Protein AF-A0A9P6NK70-F1 (afdb_monomer_lite)

Radius of gyration: 19.71 Å; chains: 1; bounding box: 47×40×55 Å

Foldseek 3Di:
DQFAPDDLVRLVVLLVVLLVLLLVLLLLLLLCCPFPVRHLLSSCVVVPDDDDPCSRVVSLLSNLVSLLSNVVSVLQSLLSVVLSVLVVVLVVCVVVVHDPVSNVVSRRRLRHGQDCPPDDDDPDDPVVNVVSVVVSVVVVVVVCVPPVVVVVVVVVLVVCLVVVQVVDDVVVVRSVVSVVVVSSVVSSVCVCVQVPCPHDSVPDDRPVPQDPVCSVPVDD

Structure (mmCIF, N/CA/C/O backbone):
data_AF-A0A9P6NK70-F1
#
_entry.id   AF-A0A9P6NK70-F1
#
loop_
_atom_site.group_PDB
_atom_site.id
_atom_site.type_symbol
_atom_site.label_atom_id
_atom_site.label_alt_id
_atom_site.label_comp_id
_atom_site.label_asym_id
_atom_site.label_entity_id
_atom_site.label_seq_id
_atom_site.pdbx_PDB_ins_code
_atom_site.Cartn_x
_atom_site.Cartn_y
_atom_site.Cartn_z
_atom_site.occupancy
_atom_site.B_iso_or_equiv
_atom_site.auth_seq_id
_atom_site.auth_comp_id
_atom_site.auth_asym_id
_atom_site.auth_atom_id
_atom_site.pdbx_PDB_model_num
ATOM 1 N N . MET A 1 1 ? 2.175 7.555 -23.345 1.00 46.94 1 MET A N 1
ATOM 2 C CA . MET A 1 1 ? 2.588 7.110 -21.999 1.00 46.94 1 MET A CA 1
ATOM 3 C C . MET A 1 1 ? 3.647 8.081 -21.521 1.00 46.94 1 MET A C 1
ATOM 5 O O . MET A 1 1 ? 4.464 8.482 -22.338 1.00 46.94 1 MET A O 1
ATOM 9 N N . VAL A 1 2 ? 3.591 8.529 -20.270 1.00 55.19 2 VAL A N 1
ATOM 10 C CA . VAL A 1 2 ? 4.699 9.268 -19.659 1.00 55.19 2 VAL A CA 1
ATOM 11 C C . VAL A 1 2 ? 5.722 8.217 -19.282 1.00 55.19 2 VAL A C 1
ATOM 13 O O . VAL A 1 2 ? 5.404 7.294 -18.537 1.00 55.19 2 VAL A O 1
ATOM 16 N N . ALA A 1 3 ? 6.900 8.322 -19.887 1.00 65.94 3 ALA A N 1
ATOM 17 C CA . ALA A 1 3 ? 8.020 7.450 -19.594 1.00 65.94 3 ALA A CA 1
ATOM 18 C C . ALA A 1 3 ? 8.361 7.532 -18.103 1.00 65.94 3 ALA A C 1
ATOM 20 O O . ALA A 1 3 ? 8.333 8.623 -17.525 1.00 65.94 3 ALA A O 1
ATOM 21 N N . ASN A 1 4 ? 8.70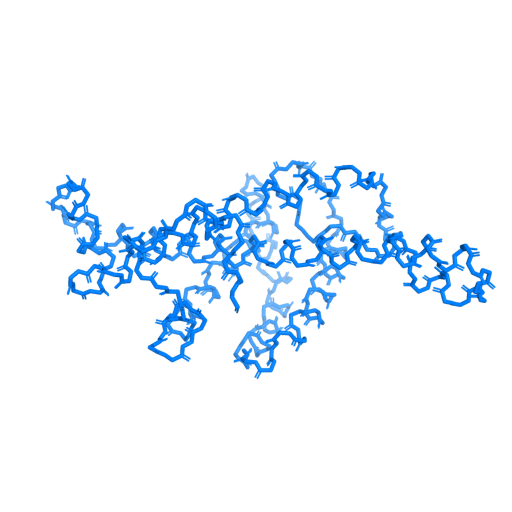9 6.403 -17.486 1.00 70.88 4 ASN A N 1
ATOM 22 C CA . ASN A 1 4 ? 9.314 6.450 -16.165 1.00 70.88 4 ASN A CA 1
ATOM 23 C C . ASN A 1 4 ? 10.708 7.081 -16.280 1.00 70.88 4 ASN A C 1
ATOM 25 O O . ASN A 1 4 ? 11.640 6.472 -16.795 1.00 70.88 4 ASN A O 1
ATOM 29 N N . THR A 1 5 ? 10.839 8.323 -15.822 1.00 78.19 5 THR A N 1
ATOM 30 C CA . THR A 1 5 ? 12.114 9.054 -15.788 1.00 78.19 5 THR A CA 1
ATOM 31 C C . THR A 1 5 ? 12.724 9.081 -14.386 1.00 78.19 5 THR A C 1
ATOM 33 O O . THR A 1 5 ? 13.589 9.913 -14.109 1.00 78.19 5 THR A O 1
ATOM 36 N N . LEU A 1 6 ? 12.229 8.256 -13.459 1.00 82.56 6 LEU A N 1
ATOM 37 C CA . LEU A 1 6 ? 12.702 8.240 -12.079 1.00 82.56 6 LEU A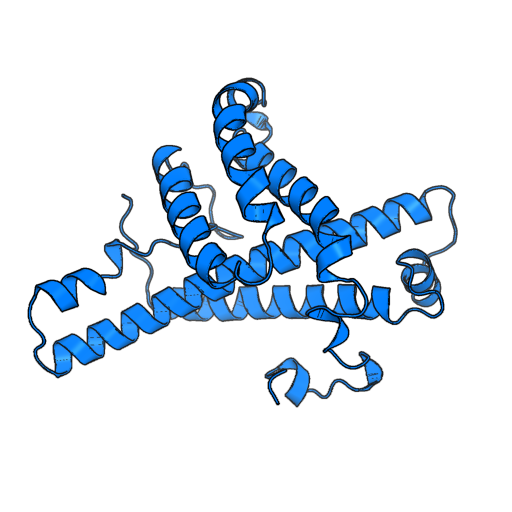 CA 1
ATOM 38 C C . LEU A 1 6 ? 13.992 7.428 -11.966 1.00 82.56 6 LEU A C 1
ATOM 40 O O . LEU A 1 6 ? 14.155 6.387 -12.598 1.00 82.56 6 LEU A O 1
ATOM 44 N N . SER A 1 7 ? 14.915 7.896 -11.126 1.00 88.31 7 SER A N 1
ATOM 45 C CA . SER A 1 7 ? 16.147 7.164 -10.846 1.00 88.31 7 SER A CA 1
ATOM 46 C C . SER A 1 7 ? 15.871 5.917 -10.001 1.00 88.31 7 SER A C 1
ATOM 48 O O . SER A 1 7 ? 14.971 5.904 -9.159 1.00 88.31 7 SER A O 1
ATOM 50 N N . THR A 1 8 ? 16.706 4.882 -10.142 1.00 88.38 8 THR A N 1
ATOM 51 C CA . THR A 1 8 ? 16.633 3.679 -9.291 1.00 88.38 8 THR A CA 1
ATOM 52 C C . THR A 1 8 ? 16.728 4.031 -7.803 1.00 88.38 8 THR A C 1
ATOM 54 O O . THR A 1 8 ? 15.987 3.487 -6.992 1.00 88.38 8 THR A O 1
ATOM 57 N N . SER A 1 9 ? 17.579 4.997 -7.435 1.00 88.06 9 SER A N 1
ATOM 58 C CA . SER A 1 9 ? 17.697 5.477 -6.051 1.00 88.06 9 SER A CA 1
ATOM 59 C C . SER A 1 9 ? 16.394 6.071 -5.513 1.00 88.06 9 SER A C 1
ATOM 61 O O . SER A 1 9 ? 16.043 5.842 -4.358 1.00 88.06 9 SER A O 1
ATOM 63 N N . HIS A 1 10 ? 15.650 6.796 -6.352 1.00 89.31 10 HIS A N 1
ATOM 64 C CA . HIS A 1 10 ? 14.352 7.342 -5.981 1.00 89.31 10 HIS A CA 1
ATOM 65 C C . HIS A 1 10 ? 13.317 6.231 -5.773 1.00 89.31 10 HIS A C 1
ATOM 67 O O . HIS A 1 10 ? 12.572 6.275 -4.797 1.00 89.31 10 HIS A O 1
ATOM 73 N N . LEU A 1 11 ? 13.302 5.214 -6.642 1.00 88.00 11 LEU A N 1
ATOM 74 C CA . LEU A 1 11 ? 12.421 4.052 -6.495 1.00 88.00 11 LEU A CA 1
ATOM 75 C C . LEU A 1 11 ? 12.719 3.263 -5.211 1.00 88.00 11 LEU A C 1
ATOM 77 O O . LEU A 1 11 ? 11.787 2.890 -4.506 1.00 88.00 11 LEU A O 1
ATOM 81 N N . ILE A 1 12 ? 13.996 3.082 -4.856 1.00 89.56 12 ILE A N 1
ATOM 82 C CA . ILE A 1 12 ? 14.400 2.439 -3.593 1.00 89.56 12 ILE A CA 1
ATOM 83 C C . ILE A 1 12 ? 13.922 3.257 -2.389 1.00 89.56 12 ILE A C 1
ATOM 85 O O . ILE A 1 12 ? 13.301 2.713 -1.479 1.00 89.56 12 ILE A O 1
ATOM 89 N N . LEU A 1 13 ? 14.168 4.570 -2.377 1.00 89.56 13 LEU A N 1
ATOM 90 C CA . LEU A 1 13 ? 13.737 5.431 -1.272 1.00 89.56 13 LEU A CA 1
ATOM 91 C C . LEU A 1 13 ? 12.211 5.426 -1.114 1.00 89.56 13 LEU A C 1
ATOM 93 O O . LEU A 1 13 ? 11.693 5.357 -0.000 1.00 89.56 13 LEU A O 1
ATOM 97 N N . ARG A 1 14 ? 11.492 5.469 -2.237 1.00 87.38 14 ARG A N 1
ATOM 98 C CA . ARG A 1 14 ? 10.036 5.366 -2.269 1.00 87.38 14 ARG A CA 1
ATOM 99 C C . ARG A 1 14 ? 9.555 4.032 -1.705 1.00 87.38 14 ARG A C 1
ATOM 101 O O . ARG A 1 14 ? 8.666 4.040 -0.860 1.00 87.38 14 ARG A O 1
ATOM 108 N N . TYR A 1 15 ? 10.157 2.919 -2.123 1.00 88.44 15 TYR A N 1
ATOM 109 C CA . TYR A 1 15 ? 9.850 1.588 -1.598 1.00 88.44 15 TYR A CA 1
ATOM 110 C C . TYR A 1 15 ? 10.017 1.535 -0.074 1.00 88.44 15 TYR A C 1
ATOM 112 O O . TYR A 1 15 ? 9.119 1.075 0.629 1.00 88.44 15 TYR A O 1
ATOM 120 N N . LEU A 1 16 ? 11.123 2.072 0.451 1.00 88.88 16 LEU A N 1
ATOM 121 C CA . LEU A 1 16 ? 11.377 2.125 1.894 1.00 88.88 16 LEU A CA 1
ATOM 122 C C . LEU A 1 16 ? 10.325 2.964 2.629 1.00 88.88 16 LEU A C 1
ATOM 124 O O . LEU A 1 16 ? 9.795 2.531 3.649 1.00 88.88 16 LEU A O 1
ATOM 128 N N . HIS A 1 17 ? 9.984 4.141 2.102 1.00 88.31 17 HIS A N 1
ATOM 129 C CA . HIS A 1 17 ? 8.994 5.017 2.724 1.00 88.31 17 HIS A CA 1
ATOM 130 C C . HIS A 1 17 ? 7.598 4.378 2.761 1.00 88.31 17 HIS A C 1
ATOM 132 O O . HIS A 1 17 ? 6.947 4.379 3.805 1.00 88.31 17 HIS A O 1
ATOM 138 N N . LEU A 1 18 ? 7.161 3.779 1.648 1.00 87.25 18 LEU A N 1
ATOM 139 C CA . LEU A 1 18 ? 5.885 3.064 1.572 1.00 87.25 18 LEU A CA 1
ATOM 140 C C . LEU A 1 18 ? 5.863 1.845 2.493 1.00 87.25 18 LEU A C 1
ATOM 142 O O . LEU A 1 18 ? 4.855 1.615 3.153 1.00 87.25 18 LEU A O 1
ATOM 146 N N . SER A 1 19 ? 6.979 1.120 2.598 1.00 88.50 19 SER A N 1
ATOM 147 C CA . SER A 1 19 ? 7.111 -0.025 3.503 1.00 88.50 19 SER A CA 1
ATOM 148 C C . SER A 1 19 ? 6.955 0.391 4.967 1.00 88.50 19 SER A C 1
ATOM 150 O O . SER A 1 19 ? 6.235 -0.267 5.709 1.00 88.50 19 SER A O 1
ATOM 152 N N . ILE A 1 20 ? 7.551 1.515 5.386 1.00 87.94 20 ILE A N 1
ATOM 153 C CA . ILE A 1 20 ? 7.387 2.042 6.754 1.00 87.94 20 ILE A CA 1
ATOM 154 C C . ILE A 1 20 ? 5.915 2.360 7.034 1.00 87.94 20 ILE A C 1
ATOM 156 O O . ILE A 1 20 ? 5.369 1.909 8.041 1.00 87.94 20 ILE A O 1
ATOM 160 N N . VAL A 1 21 ? 5.256 3.100 6.134 1.00 89.50 21 VAL A N 1
ATOM 161 C CA . VAL A 1 21 ? 3.832 3.445 6.280 1.00 89.50 21 VAL A CA 1
ATOM 162 C C . VAL A 1 21 ? 2.975 2.179 6.335 1.00 89.50 21 VAL A C 1
ATOM 164 O O . VAL A 1 21 ? 2.138 2.044 7.226 1.00 89.50 21 VAL A O 1
ATOM 167 N N . GLN A 1 22 ? 3.217 1.229 5.431 1.00 88.31 22 GLN A N 1
ATOM 168 C CA . GLN A 1 22 ? 2.516 -0.051 5.380 1.00 88.31 22 GLN A CA 1
ATOM 169 C C . GLN A 1 22 ? 2.658 -0.822 6.697 1.00 88.31 22 GLN A C 1
ATOM 171 O O . GLN A 1 22 ? 1.653 -1.296 7.220 1.00 88.31 22 GLN A O 1
ATOM 176 N N . THR A 1 23 ? 3.865 -0.905 7.263 1.00 87.38 23 THR A N 1
ATOM 177 C CA . THR A 1 23 ? 4.120 -1.593 8.537 1.00 87.38 23 THR A CA 1
ATOM 178 C C . THR A 1 23 ? 3.426 -0.905 9.709 1.00 87.38 23 THR A C 1
ATOM 180 O O . THR A 1 23 ? 2.798 -1.581 10.522 1.00 87.38 23 THR A O 1
ATOM 183 N N . CYS A 1 24 ? 3.467 0.430 9.794 1.00 89.88 24 CYS A N 1
ATOM 184 C CA . CYS A 1 24 ? 2.767 1.171 10.848 1.00 89.88 24 CYS A CA 1
ATOM 185 C C . CYS A 1 24 ? 1.253 0.935 10.806 1.00 89.88 24 CYS A C 1
ATOM 187 O O . CYS A 1 24 ? 0.612 0.740 11.838 1.00 89.88 24 CYS A O 1
ATOM 189 N N . VAL A 1 25 ? 0.677 0.946 9.605 1.00 90.94 25 VAL A N 1
ATOM 190 C CA . VAL A 1 25 ? -0.761 0.758 9.424 1.00 90.94 25 VAL A CA 1
ATOM 191 C C . VAL A 1 25 ? -1.162 -0.701 9.649 1.00 90.94 25 VAL A C 1
ATOM 193 O O . VAL A 1 25 ? -2.190 -0.949 10.274 1.00 90.94 25 VAL A O 1
ATOM 196 N N . LEU A 1 26 ? -0.336 -1.663 9.227 1.00 88.69 26 LEU A N 1
ATOM 197 C CA . LEU A 1 26 ? -0.534 -3.081 9.531 1.00 88.69 26 LEU A CA 1
ATOM 198 C C . LEU A 1 26 ? -0.521 -3.332 11.041 1.00 88.69 26 LEU A C 1
ATOM 200 O O . LEU A 1 26 ? -1.413 -4.003 11.546 1.00 88.69 26 LEU A O 1
ATOM 204 N N . ALA A 1 27 ? 0.435 -2.749 11.768 1.00 88.19 27 ALA A N 1
ATOM 205 C CA . ALA A 1 27 ? 0.484 -2.846 13.222 1.00 88.19 27 ALA A CA 1
ATOM 206 C C . ALA A 1 27 ? -0.808 -2.316 13.861 1.00 88.19 27 ALA A C 1
ATOM 208 O O . ALA A 1 27 ? -1.362 -2.954 14.748 1.00 88.19 27 ALA A O 1
ATOM 209 N N . LEU A 1 28 ? -1.345 -1.192 13.376 1.00 89.56 28 LEU A N 1
ATOM 210 C CA . LEU A 1 28 ? -2.616 -0.661 13.871 1.00 89.56 28 LEU A CA 1
ATOM 211 C C . LEU A 1 28 ? -3.799 -1.608 13.595 1.00 89.56 28 LEU A C 1
ATOM 213 O O . LEU A 1 28 ? -4.646 -1.784 14.467 1.00 89.56 28 LEU A O 1
ATOM 217 N N . ILE A 1 29 ? -3.852 -2.237 12.417 1.00 89.38 29 ILE A N 1
ATOM 218 C CA . ILE A 1 29 ? -4.885 -3.232 12.077 1.00 89.38 29 ILE A CA 1
ATOM 219 C C . ILE A 1 29 ? -4.783 -4.450 13.005 1.00 89.38 29 ILE A C 1
ATOM 221 O O . ILE A 1 29 ? -5.789 -4.859 13.584 1.00 89.38 29 ILE A O 1
ATOM 225 N N . VAL A 1 30 ? -3.572 -4.980 13.201 1.00 87.81 30 VAL A N 1
ATOM 226 C CA . VAL A 1 30 ? -3.306 -6.121 14.092 1.00 87.81 30 VAL A CA 1
ATOM 227 C C . VAL A 1 30 ? -3.682 -5.777 15.534 1.00 87.81 30 VAL A C 1
ATOM 229 O O . VAL A 1 30 ? -4.389 -6.545 16.176 1.00 87.81 30 VAL A O 1
ATOM 232 N N . LEU A 1 31 ? -3.336 -4.581 16.024 1.00 87.25 31 LEU A N 1
ATOM 233 C CA . LEU A 1 31 ? -3.725 -4.119 17.362 1.00 87.25 31 LEU A CA 1
ATOM 234 C C . LEU A 1 31 ? -5.250 -4.093 17.551 1.00 87.25 31 LEU A C 1
ATOM 236 O O . LEU A 1 31 ? -5.760 -4.431 18.620 1.00 87.25 31 LEU A O 1
ATOM 240 N N . MET A 1 32 ? -5.991 -3.688 16.516 1.00 87.88 32 MET A N 1
ATOM 241 C CA . MET A 1 32 ? -7.453 -3.672 16.560 1.00 87.88 32 MET A CA 1
ATOM 242 C C . MET A 1 32 ? -8.047 -5.085 16.587 1.00 87.88 32 MET A C 1
ATOM 244 O O . MET A 1 32 ? -9.032 -5.313 17.299 1.00 87.88 32 MET A O 1
ATOM 248 N N . GLN A 1 33 ? -7.437 -6.031 15.870 1.00 83.81 33 GLN A N 1
ATOM 249 C CA . GLN A 1 33 ? -7.837 -7.440 15.868 1.00 83.81 33 GLN A CA 1
ATOM 250 C C . GLN A 1 33 ? -7.489 -8.163 17.174 1.00 83.81 33 GLN A C 1
ATOM 252 O O . GLN A 1 33 ? -8.321 -8.915 17.672 1.00 83.81 33 GLN A O 1
ATOM 257 N N . ASP A 1 34 ? -6.323 -7.886 17.758 1.00 83.44 34 ASP A N 1
ATOM 258 C CA . ASP A 1 34 ? -5.837 -8.486 19.011 1.00 83.44 34 ASP A CA 1
ATOM 259 C C . ASP A 1 34 ? -6.571 -7.988 20.264 1.00 83.44 34 ASP A C 1
ATOM 261 O O . ASP A 1 34 ? -6.338 -8.472 21.375 1.00 83.44 34 ASP A O 1
ATOM 265 N N . SER A 1 35 ? -7.448 -6.995 20.121 1.00 83.69 35 SER A N 1
ATOM 266 C CA . SER A 1 35 ? -8.218 -6.476 21.247 1.00 83.69 35 SER A CA 1
ATOM 267 C C . SER A 1 35 ? -9.070 -7.568 21.906 1.00 83.69 35 SER A C 1
ATOM 269 O O . SER A 1 35 ? -9.536 -8.500 21.254 1.00 83.69 35 SER A O 1
ATOM 271 N N . LEU A 1 36 ? -9.325 -7.431 23.213 1.00 77.19 36 LEU A N 1
ATOM 272 C CA . LEU A 1 36 ? -10.018 -8.444 24.025 1.00 77.19 36 LEU A CA 1
ATOM 273 C C . LEU A 1 36 ? -11.359 -8.902 23.422 1.00 77.19 36 LEU A C 1
ATOM 275 O O . LEU A 1 36 ? -11.733 -10.065 23.528 1.00 77.19 36 LEU A O 1
ATOM 279 N N . LEU A 1 37 ? -12.078 -7.976 22.781 1.00 81.75 37 LEU A N 1
ATOM 280 C CA . LEU A 1 37 ? -13.364 -8.235 22.129 1.00 81.75 37 LEU A CA 1
ATOM 281 C C . LEU A 1 37 ? -13.259 -8.357 20.602 1.00 81.75 37 LEU A C 1
ATOM 283 O O . LEU A 1 37 ? -14.290 -8.427 19.941 1.00 81.75 37 LEU A O 1
ATOM 287 N N . ARG A 1 38 ? -12.046 -8.321 20.035 1.00 81.62 38 ARG A N 1
ATOM 288 C CA . ARG A 1 38 ? -11.771 -8.255 18.590 1.00 81.62 38 ARG A CA 1
ATOM 289 C C . ARG A 1 38 ? -12.568 -7.156 17.882 1.00 81.62 38 ARG A C 1
ATOM 291 O O . ARG A 1 38 ? -13.073 -7.332 16.775 1.00 81.62 38 ARG A O 1
ATOM 298 N N . THR A 1 39 ? -12.720 -6.011 18.550 1.00 85.44 39 THR A N 1
ATOM 299 C CA . THR A 1 39 ? -13.419 -4.844 18.003 1.00 85.44 39 THR A CA 1
ATOM 300 C C . THR A 1 39 ? -12.512 -3.617 18.020 1.00 85.44 39 THR A C 1
ATOM 302 O O . THR A 1 39 ? -11.836 -3.368 19.023 1.00 85.44 39 THR A O 1
ATOM 305 N N . PRO A 1 40 ? -12.560 -2.765 16.976 1.00 87.69 40 PRO A N 1
ATOM 306 C CA . PRO A 1 40 ? -11.807 -1.509 16.949 1.00 87.69 40 PRO A CA 1
ATOM 307 C C . PRO A 1 40 ? -12.046 -0.638 18.192 1.00 87.69 40 PRO A C 1
ATOM 309 O O . PRO A 1 40 ? -11.129 0.000 18.699 1.00 87.69 40 PRO A O 1
ATOM 312 N N . ILE A 1 41 ? -13.269 -0.657 18.733 1.00 92.44 41 ILE A N 1
ATOM 313 C CA . ILE A 1 41 ? -13.644 0.086 19.945 1.00 92.44 41 ILE A CA 1
ATOM 314 C C . ILE A 1 41 ? -12.831 -0.379 21.152 1.00 92.44 41 ILE A C 1
ATOM 316 O O . ILE A 1 41 ? -12.291 0.454 21.875 1.00 92.44 41 ILE A O 1
ATOM 320 N N . SER A 1 42 ? -12.733 -1.694 21.371 1.00 91.12 42 SER A N 1
ATOM 321 C CA . SER A 1 42 ? -12.001 -2.251 22.511 1.00 91.12 42 SER A CA 1
ATOM 322 C C . SER A 1 42 ? -10.528 -1.849 22.477 1.00 91.12 42 SER A C 1
ATOM 324 O O . SER A 1 42 ? -9.964 -1.554 23.526 1.00 91.12 42 SER A O 1
ATOM 326 N N . CYS A 1 43 ? -9.930 -1.793 21.285 1.00 91.69 43 CYS A N 1
ATOM 327 C CA . CYS A 1 43 ? -8.567 -1.305 21.093 1.00 91.69 43 CYS A CA 1
ATOM 328 C C . CYS A 1 43 ? -8.424 0.182 21.455 1.00 91.69 43 CYS A C 1
ATOM 330 O O . CYS A 1 43 ? -7.489 0.558 22.162 1.00 91.69 43 CYS A O 1
ATOM 332 N N . LEU A 1 44 ? -9.343 1.044 21.007 1.00 91.69 44 LEU A N 1
ATOM 333 C CA . LEU A 1 44 ? -9.274 2.473 21.331 1.00 91.69 44 LEU A CA 1
ATOM 334 C C . LEU A 1 44 ? -9.464 2.727 22.834 1.00 91.69 44 LEU A C 1
ATOM 336 O O . LEU A 1 44 ? -8.752 3.548 23.413 1.00 91.69 44 LEU A O 1
ATOM 340 N N . LEU A 1 45 ? -10.369 1.982 23.477 1.00 92.38 45 LEU A N 1
ATOM 341 C CA . LEU A 1 45 ? -10.572 2.047 24.925 1.00 92.38 45 LEU A CA 1
ATOM 342 C C . LEU A 1 45 ? -9.321 1.596 25.694 1.00 92.38 45 LEU A C 1
ATOM 344 O O . LEU A 1 45 ? -8.962 2.241 26.675 1.00 92.38 45 LEU A O 1
ATOM 348 N N . SER A 1 46 ? -8.610 0.555 25.237 1.00 90.75 46 SER A N 1
ATOM 349 C CA . SER A 1 46 ? -7.362 0.115 25.885 1.00 90.75 46 SER A CA 1
ATOM 350 C C . SER A 1 46 ? -6.210 1.114 25.744 1.00 90.75 46 SER A C 1
ATOM 352 O O . SER A 1 46 ? -5.314 1.126 26.580 1.00 90.75 46 SER A O 1
ATOM 354 N N . ILE A 1 47 ? -6.244 1.974 24.719 1.00 89.62 47 ILE A N 1
ATOM 355 C CA . ILE A 1 47 ? -5.284 3.077 24.529 1.00 89.62 47 ILE A CA 1
ATOM 356 C C . ILE A 1 47 ? -5.657 4.300 25.399 1.00 89.62 47 ILE A C 1
ATOM 358 O O . ILE A 1 47 ? -4.887 5.251 25.507 1.00 89.62 47 ILE A O 1
ATOM 362 N N . GLY A 1 48 ? -6.816 4.276 26.067 1.00 93.50 48 GLY A N 1
ATOM 363 C CA . GLY A 1 48 ? -7.273 5.342 26.961 1.00 93.50 48 GLY A CA 1
ATOM 364 C C . GLY A 1 48 ? -8.141 6.408 26.289 1.00 93.50 48 GLY A C 1
ATOM 365 O O . GLY A 1 48 ? -8.369 7.464 26.877 1.00 93.50 48 GLY A O 1
ATOM 366 N N . ILE A 1 49 ? -8.648 6.162 25.074 1.00 93.44 49 ILE A N 1
ATOM 367 C CA . ILE A 1 49 ? -9.624 7.063 24.446 1.00 93.44 49 ILE A CA 1
ATOM 368 C C . ILE A 1 49 ? -10.945 6.962 25.228 1.00 93.44 49 ILE A C 1
ATOM 370 O O . ILE A 1 49 ? -11.452 5.853 25.408 1.00 93.44 49 ILE A O 1
ATOM 374 N N . PRO A 1 50 ? -11.525 8.082 25.702 1.00 94.50 50 PRO A N 1
ATOM 375 C CA . PRO A 1 50 ? -12.743 8.048 26.504 1.00 94.50 50 PRO A CA 1
ATOM 376 C C . PRO A 1 50 ? -13.942 7.554 25.689 1.00 94.50 50 PRO A C 1
ATOM 378 O O . PRO A 1 50 ? -14.024 7.759 24.478 1.00 94.50 50 PRO A O 1
ATOM 381 N N . ASN A 1 51 ? -14.911 6.934 26.363 1.00 95.94 51 ASN A N 1
ATOM 382 C CA . ASN A 1 51 ? -16.146 6.498 25.721 1.00 95.94 51 ASN A CA 1
ATOM 383 C C . ASN A 1 51 ? -17.060 7.701 25.428 1.00 95.94 51 ASN A C 1
ATOM 385 O O . ASN A 1 51 ? -17.485 8.400 26.346 1.00 95.94 51 ASN A O 1
ATOM 389 N N . PHE A 1 52 ? -17.381 7.929 24.154 1.00 95.62 52 PHE A N 1
ATOM 390 C CA . PHE A 1 52 ? -18.326 8.953 23.705 1.00 95.62 52 PHE A CA 1
ATOM 391 C C . PHE A 1 52 ? -19.279 8.375 22.651 1.00 95.62 52 PHE A C 1
ATOM 393 O O . PHE A 1 52 ? -18.980 7.364 22.017 1.00 95.62 52 PHE A O 1
ATOM 400 N N . LEU A 1 53 ? -20.419 9.038 22.424 1.00 93.19 53 LEU A N 1
ATOM 401 C CA . LEU A 1 53 ? -21.506 8.545 21.559 1.00 93.19 53 LEU A CA 1
ATOM 402 C C . LEU A 1 53 ? -21.043 8.153 20.137 1.00 93.19 53 LEU A C 1
ATOM 404 O O . LEU A 1 53 ? -21.570 7.221 19.538 1.00 93.19 53 LEU A O 1
ATOM 408 N N . GLY A 1 54 ? -20.034 8.846 19.606 1.00 93.88 54 GLY A N 1
ATOM 409 C CA . GLY A 1 54 ? -19.467 8.609 18.276 1.00 93.88 54 GLY A CA 1
ATOM 410 C C . GLY A 1 54 ? -18.271 7.654 18.230 1.00 93.88 54 GLY A C 1
ATOM 411 O O . GLY A 1 54 ? -17.748 7.428 17.139 1.00 93.88 54 GLY A O 1
ATOM 412 N N . LEU A 1 55 ? -17.824 7.089 19.360 1.00 93.19 55 LEU A N 1
ATOM 413 C CA . LEU A 1 55 ? -16.595 6.288 19.421 1.00 93.19 55 LEU A CA 1
ATOM 414 C C . LEU A 1 55 ? -16.665 5.073 18.494 1.00 93.19 55 LEU A C 1
ATOM 416 O O . LEU A 1 55 ? -15.685 4.747 17.836 1.00 93.19 55 LEU A O 1
ATOM 420 N N . ARG A 1 56 ? -17.838 4.440 18.384 1.00 91.88 56 ARG A N 1
ATOM 421 C CA . ARG A 1 56 ? -18.059 3.315 17.467 1.00 91.88 56 ARG A CA 1
ATOM 422 C C . ARG A 1 56 ? -17.822 3.699 16.012 1.00 91.88 56 ARG A C 1
ATOM 424 O O . ARG A 1 56 ? -17.078 3.015 15.319 1.00 91.88 56 ARG A O 1
ATOM 431 N N . LEU A 1 57 ? -18.452 4.783 15.560 1.00 90.81 57 LEU A N 1
ATOM 432 C CA . LEU A 1 57 ? -18.302 5.257 14.186 1.00 90.81 57 LEU A CA 1
ATOM 433 C C . LEU A 1 57 ? -16.850 5.659 13.919 1.00 90.81 57 LEU A C 1
ATOM 435 O O . LEU A 1 57 ? -16.284 5.281 12.902 1.00 90.81 57 LEU A O 1
ATOM 439 N N . PHE A 1 58 ? -16.240 6.377 14.859 1.00 91.94 58 PHE A N 1
ATOM 440 C CA . PHE A 1 58 ? -14.846 6.783 14.767 1.00 91.94 58 PHE A CA 1
ATOM 441 C C . PHE A 1 58 ? -13.900 5.579 14.671 1.00 91.94 58 PHE A C 1
ATOM 443 O O . PHE A 1 58 ? -13.078 5.528 13.763 1.00 91.94 58 PHE A O 1
ATOM 450 N N . ALA A 1 59 ? -14.050 4.581 15.545 1.00 92.06 59 ALA A N 1
ATOM 451 C CA . ALA A 1 59 ? -13.219 3.381 15.544 1.00 92.06 59 ALA A CA 1
ATOM 452 C C . ALA A 1 59 ? -13.345 2.594 14.232 1.00 92.06 59 ALA A C 1
ATOM 454 O O . ALA A 1 59 ? -12.343 2.160 13.668 1.00 92.06 59 ALA A O 1
ATOM 455 N N . GLU A 1 60 ? -14.567 2.461 13.711 1.00 89.31 60 GLU A N 1
ATOM 456 C CA . GLU A 1 60 ? -14.815 1.820 12.419 1.00 89.31 60 GLU A CA 1
ATOM 457 C C . GLU A 1 60 ? -14.192 2.584 11.250 1.00 89.31 60 GLU A C 1
ATOM 459 O O . GLU A 1 60 ? -13.616 1.961 10.358 1.00 89.31 60 GLU A O 1
ATOM 464 N N . LEU A 1 61 ? -14.268 3.919 11.265 1.00 88.25 61 LEU A N 1
ATOM 465 C CA . LEU A 1 61 ? -13.648 4.772 10.253 1.00 88.25 61 LEU A CA 1
ATOM 466 C C . LEU A 1 61 ? -12.125 4.679 10.292 1.00 88.25 61 LEU A C 1
ATOM 468 O O . LEU A 1 61 ? -11.514 4.540 9.237 1.00 88.25 61 LEU A O 1
ATOM 472 N N . VAL A 1 62 ? -11.514 4.712 11.481 1.00 90.81 62 VAL A N 1
ATOM 473 C CA . VAL A 1 62 ? -10.063 4.538 11.628 1.00 90.81 62 VAL A CA 1
ATOM 474 C C . VAL A 1 62 ? -9.660 3.167 11.103 1.00 90.81 62 VAL A C 1
ATOM 476 O O . VAL A 1 62 ? -8.791 3.090 10.247 1.00 90.81 62 VAL A O 1
ATOM 479 N N . HIS A 1 63 ? -10.339 2.099 11.523 1.00 89.00 63 HIS A N 1
ATOM 480 C CA . HIS A 1 63 ? -10.032 0.746 11.066 1.00 89.00 63 HIS A CA 1
ATOM 481 C C . HIS A 1 63 ? -10.180 0.590 9.542 1.00 89.00 63 HIS A C 1
ATOM 483 O O . HIS A 1 63 ? -9.323 0.004 8.883 1.00 89.00 63 HIS A O 1
ATOM 489 N N . ALA A 1 64 ? -11.255 1.133 8.961 1.00 85.31 64 ALA A N 1
ATOM 490 C CA . ALA A 1 64 ? -11.484 1.112 7.517 1.00 85.31 64 ALA A CA 1
ATOM 491 C C . ALA A 1 64 ? -10.427 1.919 6.748 1.00 85.31 64 ALA A C 1
ATOM 493 O O . ALA A 1 64 ? -9.907 1.440 5.742 1.00 85.31 64 ALA A O 1
ATOM 494 N N . ALA A 1 65 ? -10.084 3.114 7.232 1.00 85.38 65 ALA A N 1
ATOM 495 C CA . ALA A 1 65 ? -9.055 3.956 6.636 1.00 85.38 65 ALA A CA 1
ATOM 496 C C . ALA A 1 65 ? -7.674 3.298 6.727 1.00 85.38 65 ALA A C 1
ATOM 498 O O . ALA A 1 65 ? -6.945 3.289 5.740 1.00 85.38 65 ALA A O 1
ATOM 499 N N . SER A 1 66 ? -7.334 2.693 7.868 1.00 88.75 66 SER A N 1
ATOM 500 C CA . SER A 1 66 ? -6.107 1.917 8.035 1.00 88.75 66 SER A CA 1
ATOM 501 C C . SER A 1 66 ? -6.043 0.780 7.022 1.00 88.75 66 SER A C 1
ATOM 503 O O . SER A 1 66 ? -5.081 0.689 6.270 1.00 88.75 66 SER A O 1
ATOM 505 N N . PHE A 1 67 ? -7.090 -0.037 6.908 1.00 85.44 67 PHE A N 1
ATOM 506 C CA . PHE A 1 67 ? -7.107 -1.117 5.922 1.00 85.44 67 PHE A CA 1
ATOM 507 C C . PHE A 1 67 ? -6.946 -0.604 4.479 1.00 85.44 67 PHE A C 1
ATOM 509 O O . PHE A 1 67 ? -6.151 -1.151 3.716 1.00 85.44 67 PHE A O 1
ATOM 516 N N . ALA A 1 68 ? -7.623 0.490 4.119 1.00 80.88 68 ALA A N 1
ATOM 517 C CA . ALA A 1 68 ? -7.493 1.101 2.797 1.00 80.88 68 ALA A CA 1
ATOM 518 C C . ALA A 1 68 ? -6.073 1.627 2.522 1.00 80.88 68 ALA A C 1
ATOM 520 O O . ALA A 1 68 ? -5.526 1.388 1.446 1.00 80.88 68 ALA A O 1
ATOM 521 N N . ILE A 1 69 ? -5.454 2.316 3.488 1.00 83.81 69 ILE A N 1
ATOM 522 C CA . ILE A 1 69 ? -4.077 2.816 3.362 1.00 83.81 69 ILE A CA 1
ATOM 523 C C . ILE A 1 69 ? -3.101 1.646 3.238 1.00 83.81 69 ILE A C 1
ATOM 525 O O . ILE A 1 69 ? -2.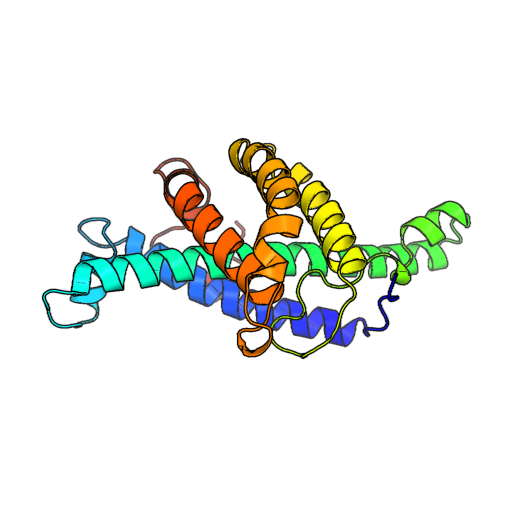239 1.675 2.365 1.00 83.81 69 ILE A O 1
ATOM 529 N N . TRP A 1 70 ? -3.253 0.607 4.063 1.00 87.06 70 TRP A N 1
ATOM 530 C CA . TRP A 1 70 ? -2.423 -0.593 3.985 1.00 87.06 70 TRP A CA 1
ATOM 531 C C . TRP A 1 70 ? -2.509 -1.241 2.603 1.00 87.06 70 TRP A C 1
ATOM 533 O O . TRP A 1 70 ? -1.471 -1.511 2.003 1.00 87.06 70 TRP A O 1
ATOM 543 N N . LEU A 1 71 ? -3.720 -1.412 2.065 1.00 80.69 71 LEU A N 1
ATOM 544 C CA . LEU A 1 71 ? -3.937 -2.002 0.746 1.00 80.69 71 LEU A CA 1
ATOM 545 C C . LEU A 1 71 ? -3.296 -1.162 -0.369 1.00 80.69 71 LEU A C 1
ATOM 547 O O . LEU A 1 71 ? -2.619 -1.703 -1.241 1.00 80.69 71 LEU A O 1
ATOM 551 N N . LEU A 1 72 ? -3.469 0.163 -0.327 1.00 79.88 72 LEU A N 1
ATOM 552 C CA . LEU A 1 72 ? -2.875 1.076 -1.307 1.00 79.88 72 LEU A CA 1
ATOM 553 C C . LEU A 1 72 ? -1.345 1.065 -1.243 1.00 79.88 72 LEU A C 1
ATOM 555 O O . LEU A 1 72 ? -0.695 0.954 -2.282 1.00 79.88 72 LEU A O 1
ATOM 559 N N . CYS A 1 73 ? -0.768 1.138 -0.039 1.00 83.75 73 CYS A N 1
ATOM 560 C CA . CYS A 1 73 ? 0.674 1.026 0.149 1.00 83.75 73 CYS A CA 1
ATOM 561 C C . CYS A 1 73 ? 1.184 -0.331 -0.338 1.00 83.75 73 CYS A C 1
ATOM 563 O O . CYS A 1 73 ? 2.175 -0.374 -1.051 1.00 83.75 73 CYS A O 1
ATOM 565 N N . HIS A 1 74 ? 0.488 -1.425 -0.029 1.00 83.25 74 HIS A N 1
ATOM 566 C CA . HIS A 1 74 ? 0.870 -2.763 -0.466 1.00 83.25 74 HIS A CA 1
ATOM 567 C C . HIS A 1 74 ? 0.896 -2.899 -1.996 1.00 83.25 74 HIS A C 1
ATOM 569 O O . HIS A 1 74 ? 1.871 -3.411 -2.556 1.00 83.25 74 HIS A O 1
ATOM 575 N N . MET A 1 75 ? -0.134 -2.393 -2.686 1.00 79.75 75 MET A N 1
ATOM 576 C CA . MET A 1 75 ? -0.163 -2.358 -4.150 1.00 79.75 75 MET A CA 1
ATOM 577 C C . MET A 1 75 ? 1.018 -1.550 -4.699 1.00 79.75 75 MET A C 1
ATOM 579 O O . MET A 1 75 ? 1.755 -2.034 -5.556 1.00 79.75 75 MET A O 1
ATOM 583 N N . ASP A 1 76 ? 1.246 -0.343 -4.181 1.00 83.25 76 ASP A N 1
ATOM 584 C CA . ASP A 1 76 ? 2.300 0.541 -4.682 1.00 83.25 76 ASP A CA 1
ATOM 585 C C . ASP A 1 76 ? 3.716 -0.001 -4.417 1.00 83.25 76 ASP A C 1
ATOM 587 O O . ASP A 1 76 ? 4.593 0.065 -5.283 1.00 83.25 76 ASP A O 1
ATOM 591 N N . THR A 1 77 ? 3.932 -0.600 -3.244 1.00 84.31 77 THR A N 1
ATOM 592 C CA . THR A 1 77 ? 5.172 -1.288 -2.865 1.00 84.31 77 THR A CA 1
ATOM 593 C C . THR A 1 77 ? 5.440 -2.462 -3.808 1.00 84.31 77 THR A C 1
ATOM 595 O O . THR A 1 77 ? 6.545 -2.576 -4.335 1.00 84.31 77 THR A O 1
ATOM 598 N N . THR A 1 78 ? 4.424 -3.281 -4.103 1.00 81.38 78 THR A N 1
ATOM 599 C CA . THR A 1 78 ? 4.520 -4.409 -5.047 1.00 81.38 78 THR A CA 1
ATOM 600 C C . THR A 1 78 ? 4.899 -3.937 -6.451 1.00 81.38 78 THR A C 1
ATOM 602 O O . THR A 1 78 ? 5.826 -4.470 -7.060 1.00 81.38 78 THR A O 1
ATOM 605 N N . PHE A 1 79 ? 4.244 -2.892 -6.962 1.00 82.06 79 PHE A N 1
ATOM 606 C CA . PHE A 1 79 ? 4.574 -2.320 -8.272 1.00 82.06 79 PHE A CA 1
ATOM 607 C C . PHE A 1 79 ? 5.981 -1.737 -8.331 1.00 82.06 79 PHE A C 1
ATOM 609 O O . PHE A 1 79 ? 6.709 -1.940 -9.308 1.00 82.06 79 PHE A O 1
ATOM 616 N N . THR A 1 80 ? 6.378 -1.030 -7.276 1.00 85.31 80 THR A N 1
ATOM 617 C CA . THR A 1 80 ? 7.725 -0.469 -7.160 1.00 85.31 80 THR A CA 1
ATOM 618 C C . THR A 1 80 ? 8.766 -1.588 -7.136 1.00 85.31 80 THR A C 1
ATOM 620 O O . THR A 1 80 ? 9.769 -1.502 -7.840 1.00 85.31 80 THR A O 1
ATOM 623 N N . PHE A 1 81 ? 8.501 -2.674 -6.407 1.00 84.94 81 PHE A N 1
ATOM 624 C CA . PHE A 1 81 ? 9.366 -3.850 -6.355 1.00 84.94 81 PHE A CA 1
ATOM 625 C C . PHE A 1 81 ? 9.520 -4.527 -7.720 1.00 84.94 81 PHE A C 1
ATOM 627 O O . PHE A 1 81 ? 10.642 -4.761 -8.159 1.00 84.94 81 PHE A O 1
ATOM 634 N N . VAL A 1 82 ? 8.420 -4.763 -8.443 1.00 81.94 82 VAL A N 1
ATOM 635 C CA . VAL A 1 82 ? 8.462 -5.319 -9.808 1.00 81.94 82 VAL A CA 1
ATOM 636 C C . VAL A 1 82 ? 9.259 -4.412 -10.751 1.00 81.94 82 VAL A C 1
ATOM 638 O O . VAL A 1 82 ? 10.040 -4.903 -11.561 1.00 81.94 82 VAL A O 1
ATOM 641 N N . THR A 1 83 ? 9.127 -3.091 -10.614 1.00 84.69 83 THR A N 1
ATOM 642 C CA . THR A 1 83 ? 9.892 -2.115 -11.411 1.00 84.69 83 THR A CA 1
ATOM 643 C C . THR A 1 83 ? 11.393 -2.173 -11.099 1.00 84.69 83 THR A C 1
ATOM 645 O O . THR A 1 83 ? 12.224 -2.088 -12.006 1.00 84.69 83 THR A O 1
ATOM 648 N N . LEU A 1 84 ? 11.765 -2.346 -9.827 1.00 86.75 84 LEU A N 1
ATOM 649 C CA . LEU A 1 84 ? 13.158 -2.549 -9.418 1.00 86.75 84 LEU A CA 1
ATOM 650 C C . LEU A 1 84 ? 13.710 -3.868 -9.973 1.00 86.75 84 LEU A C 1
ATOM 652 O O . LEU A 1 84 ? 14.775 -3.863 -10.583 1.00 86.75 84 LEU A O 1
ATOM 656 N N . LEU A 1 85 ? 12.954 -4.966 -9.878 1.00 85.50 85 LEU A N 1
ATOM 657 C CA . LEU A 1 85 ? 13.346 -6.247 -10.473 1.00 85.50 85 LEU A CA 1
ATOM 658 C C . LEU A 1 85 ? 13.514 -6.148 -11.992 1.00 85.50 85 LEU A C 1
ATOM 660 O O . LEU A 1 85 ? 14.488 -6.663 -12.534 1.00 85.50 85 LEU A O 1
ATOM 664 N N . ALA A 1 86 ? 12.607 -5.453 -12.682 1.00 84.19 86 ALA A N 1
ATOM 665 C CA . ALA A 1 86 ? 12.727 -5.197 -14.114 1.00 84.19 86 ALA A CA 1
ATOM 666 C C . ALA A 1 86 ? 13.981 -4.365 -14.435 1.00 84.19 86 ALA A C 1
ATOM 668 O O . ALA A 1 86 ? 14.675 -4.666 -15.403 1.00 84.19 86 ALA A O 1
ATOM 669 N N . THR A 1 87 ? 14.320 -3.378 -13.592 1.00 86.94 87 THR A N 1
ATOM 670 C CA . THR A 1 87 ? 15.559 -2.587 -13.712 1.00 86.94 87 THR A CA 1
ATOM 671 C C . THR A 1 87 ? 16.791 -3.485 -13.635 1.00 86.94 87 THR A C 1
ATOM 673 O O . THR A 1 87 ? 17.695 -3.384 -14.467 1.00 86.94 87 THR A O 1
ATOM 676 N N . ASP A 1 88 ? 16.844 -4.351 -12.626 1.00 87.62 88 ASP A N 1
ATOM 677 C CA . ASP A 1 88 ? 17.990 -5.224 -12.393 1.00 87.62 88 ASP A CA 1
ATOM 678 C C . ASP A 1 88 ? 18.096 -6.287 -13.489 1.00 87.62 88 ASP A C 1
ATOM 680 O O . ASP A 1 88 ? 19.178 -6.510 -14.034 1.00 87.62 88 ASP A O 1
ATOM 684 N N . PHE A 1 89 ? 16.967 -6.858 -13.910 1.00 88.31 89 PHE A N 1
ATOM 685 C CA . PHE A 1 89 ? 16.916 -7.794 -15.026 1.00 88.31 89 PHE A CA 1
ATOM 686 C C . PHE A 1 89 ? 17.320 -7.143 -16.353 1.00 88.31 89 PHE A C 1
ATOM 688 O O . PHE A 1 89 ? 18.033 -7.762 -17.140 1.00 88.31 89 PHE A O 1
ATOM 695 N N . HIS A 1 90 ? 16.931 -5.891 -16.607 1.00 87.81 90 HIS A N 1
ATOM 696 C CA . HIS A 1 90 ? 17.357 -5.150 -17.794 1.00 87.81 90 HIS A CA 1
ATOM 697 C C . HIS A 1 90 ? 18.880 -4.950 -17.807 1.00 87.81 90 HIS A C 1
ATOM 699 O O . HIS A 1 90 ? 19.529 -5.223 -18.817 1.00 87.81 90 HIS A O 1
ATOM 705 N N . LYS A 1 91 ? 19.479 -4.565 -16.671 1.00 88.81 91 LYS A N 1
ATOM 706 C CA . LYS A 1 91 ? 20.943 -4.444 -16.534 1.00 88.81 91 LYS A CA 1
ATOM 707 C C . LYS A 1 91 ? 21.654 -5.781 -16.750 1.00 88.81 91 LYS A C 1
ATOM 709 O O . LYS A 1 91 ? 22.652 -5.822 -17.466 1.00 88.81 91 LYS A O 1
ATOM 714 N N . LEU A 1 92 ? 21.132 -6.866 -16.174 1.00 91.69 92 LEU A N 1
ATOM 715 C CA . LEU A 1 92 ? 21.657 -8.219 -16.386 1.00 91.69 92 LEU A CA 1
ATOM 716 C C . LEU A 1 92 ? 21.537 -8.642 -17.855 1.00 91.69 92 LEU A C 1
ATOM 718 O O . LEU A 1 92 ? 22.484 -9.171 -18.425 1.00 91.69 92 LEU A O 1
ATOM 722 N N . SER A 1 93 ? 20.409 -8.355 -18.499 1.00 91.12 93 SER A N 1
ATOM 723 C CA . SER A 1 93 ? 20.172 -8.681 -19.909 1.00 91.12 93 SER A CA 1
ATOM 724 C C . SER A 1 93 ? 21.138 -7.947 -20.842 1.00 91.12 93 SER A C 1
ATOM 726 O O . SER A 1 93 ? 21.627 -8.541 -21.802 1.00 91.12 93 SER A O 1
ATOM 728 N N . ILE A 1 94 ? 21.459 -6.679 -20.548 1.00 91.81 94 ILE A N 1
ATOM 729 C CA . ILE A 1 94 ? 22.508 -5.932 -21.261 1.00 91.81 94 ILE A CA 1
ATOM 730 C C . ILE A 1 94 ? 23.867 -6.599 -21.046 1.00 91.81 94 ILE A C 1
ATOM 732 O O . ILE A 1 94 ? 24.598 -6.814 -22.011 1.00 91.81 94 ILE A O 1
ATOM 736 N N . TYR A 1 95 ? 24.190 -6.947 -19.798 1.00 95.25 95 TYR A N 1
ATOM 737 C CA . TYR A 1 95 ? 25.453 -7.592 -19.442 1.00 95.25 95 TYR A CA 1
ATOM 738 C C . TYR A 1 95 ? 25.659 -8.932 -20.170 1.00 95.25 95 TYR A C 1
ATOM 740 O O . TYR A 1 95 ? 26.768 -9.231 -20.600 1.00 95.25 95 TYR A O 1
ATOM 748 N N . PHE A 1 96 ? 24.591 -9.709 -20.372 1.00 95.88 96 PHE A N 1
ATOM 749 C CA . PHE A 1 96 ? 24.627 -10.985 -21.096 1.00 95.88 96 PHE A CA 1
ATOM 750 C C . PHE A 1 96 ? 24.331 -10.878 -22.604 1.00 95.88 96 PHE A C 1
ATOM 752 O O . PHE A 1 96 ? 24.212 -11.907 -23.265 1.00 95.88 96 PHE A O 1
ATOM 759 N N . HIS A 1 97 ? 24.212 -9.668 -23.164 1.00 95.81 97 HIS A N 1
ATOM 760 C CA . HIS A 1 97 ? 23.931 -9.434 -24.589 1.00 95.81 97 HIS A CA 1
ATOM 761 C C . HIS A 1 97 ? 22.658 -10.123 -25.115 1.00 95.81 97 HIS A C 1
ATOM 763 O O . HIS A 1 97 ? 22.643 -10.716 -26.195 1.00 95.81 97 HIS A O 1
ATOM 769 N N . PHE A 1 98 ? 21.567 -10.045 -24.354 1.00 94.38 98 PHE A N 1
ATOM 770 C CA . PHE A 1 98 ? 20.281 -10.612 -24.762 1.00 94.38 98 PHE A CA 1
ATOM 771 C C . PHE A 1 98 ? 19.698 -9.901 -26.002 1.00 94.38 98 PHE A C 1
ATOM 773 O O . PHE A 1 98 ? 19.980 -8.724 -26.238 1.00 94.38 98 PHE A O 1
ATOM 780 N N . PRO A 1 99 ? 18.856 -10.587 -26.799 1.00 93.25 99 PRO A N 1
ATOM 781 C CA . PRO A 1 99 ? 18.255 -10.015 -28.000 1.00 93.25 99 PRO A CA 1
ATOM 782 C C . PRO A 1 99 ? 17.298 -8.852 -27.680 1.00 93.25 99 PRO A C 1
ATOM 784 O O . PRO A 1 99 ? 16.614 -8.839 -26.653 1.00 93.25 99 PRO A O 1
ATOM 787 N N . GLU A 1 100 ? 17.199 -7.896 -28.610 1.00 90.81 100 GLU A N 1
ATOM 788 C CA . GLU A 1 100 ? 16.441 -6.639 -28.470 1.00 90.81 100 GLU A CA 1
ATOM 789 C C . GLU A 1 100 ? 14.985 -6.793 -27.973 1.00 90.81 100 GLU A C 1
ATOM 791 O O . GLU A 1 100 ? 14.559 -5.978 -27.150 1.00 90.81 100 GLU A O 1
ATOM 796 N N . PRO A 1 101 ? 14.205 -7.818 -28.382 1.00 87.50 101 PRO A N 1
ATOM 797 C CA . PRO A 1 101 ? 12.848 -8.001 -27.869 1.00 87.50 101 PRO A CA 1
ATOM 798 C C . PRO A 1 101 ? 12.788 -8.186 -26.347 1.00 87.50 101 PRO A C 1
ATOM 800 O O . PRO A 1 101 ? 11.859 -7.691 -25.713 1.00 87.50 101 PRO A O 1
ATOM 803 N N . ILE A 1 102 ? 13.784 -8.852 -25.750 1.00 82.56 102 ILE A N 1
ATOM 804 C CA . ILE A 1 102 ? 13.838 -9.070 -24.297 1.00 82.56 102 ILE A CA 1
ATOM 805 C C . ILE A 1 102 ? 14.233 -7.775 -23.582 1.00 82.56 102 ILE A C 1
ATOM 807 O O . ILE A 1 102 ? 13.642 -7.423 -22.565 1.00 82.56 102 ILE A O 1
ATOM 811 N N . LEU A 1 103 ? 15.168 -7.011 -24.156 1.00 85.44 103 LEU A N 1
ATOM 812 C CA . LEU A 1 103 ? 15.555 -5.703 -23.621 1.00 85.44 103 LEU A CA 1
ATOM 813 C C . LEU A 1 103 ? 14.377 -4.721 -23.603 1.00 85.44 103 LEU A C 1
ATOM 815 O O . LEU A 1 103 ? 14.202 -4.012 -22.613 1.00 85.44 103 LEU A O 1
ATOM 819 N N . LYS A 1 104 ? 13.547 -4.727 -24.656 1.00 82.00 104 LYS A N 1
ATOM 820 C CA . LYS A 1 104 ? 12.323 -3.916 -24.756 1.00 82.00 104 LYS A CA 1
ATOM 821 C C . LYS A 1 104 ? 11.251 -4.320 -23.747 1.00 82.00 104 LYS A C 1
ATOM 823 O O . LYS A 1 104 ? 10.551 -3.447 -23.246 1.00 82.00 104 LYS A O 1
ATOM 828 N N . LEU A 1 105 ? 11.123 -5.614 -23.442 1.00 76.38 105 LEU A N 1
ATOM 829 C CA . LEU A 1 105 ? 10.168 -6.098 -22.440 1.00 76.38 105 LEU A CA 1
ATOM 830 C C . LEU A 1 105 ? 10.487 -5.546 -21.044 1.00 76.38 105 LEU A C 1
ATOM 832 O O . LEU A 1 105 ? 9.577 -5.265 -20.274 1.00 76.38 105 LEU A O 1
ATOM 836 N N . CYS A 1 106 ? 11.770 -5.362 -20.737 1.00 80.12 106 CYS A N 1
ATOM 837 C CA . CYS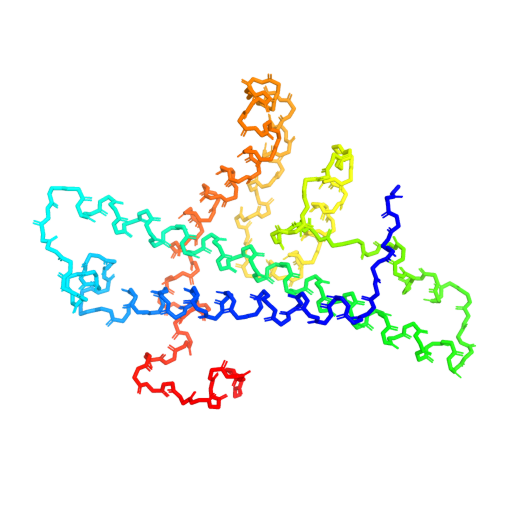 A 1 106 ? 12.240 -4.897 -19.432 1.00 80.12 106 CYS A CA 1
ATOM 838 C C . CYS A 1 106 ? 12.581 -3.401 -19.405 1.00 80.12 106 CYS A C 1
ATOM 840 O O . CYS A 1 106 ? 13.210 -2.930 -18.459 1.00 80.12 106 CYS A O 1
ATOM 842 N N . ASP A 1 107 ? 12.196 -2.651 -20.438 1.00 78.38 107 ASP A N 1
ATOM 843 C CA . ASP A 1 107 ? 12.445 -1.216 -20.500 1.00 78.38 107 ASP A CA 1
ATOM 844 C C . ASP A 1 107 ? 11.560 -0.473 -19.485 1.00 78.38 107 ASP A C 1
ATOM 846 O O . ASP A 1 107 ? 10.327 -0.552 -19.496 1.00 78.38 107 ASP A O 1
ATOM 850 N N . LEU A 1 108 ? 12.215 0.279 -18.600 1.00 73.50 108 LEU A N 1
ATOM 851 C CA . LEU A 1 108 ? 11.599 1.025 -17.506 1.00 73.50 108 LEU A CA 1
ATOM 852 C C . LEU A 1 108 ? 10.601 2.072 -17.979 1.00 73.50 108 LEU A C 1
ATOM 854 O O . LEU A 1 108 ? 9.679 2.407 -17.236 1.00 73.50 108 LEU A O 1
ATOM 858 N N . VAL A 1 109 ? 10.735 2.552 -19.217 1.00 74.06 109 VAL A N 1
ATOM 859 C CA . VAL A 1 109 ? 9.794 3.490 -19.835 1.00 74.06 109 VAL A CA 1
ATOM 860 C C . VAL A 1 109 ? 8.348 2.983 -19.745 1.00 74.06 109 VAL A C 1
ATOM 862 O O . VAL A 1 109 ? 7.429 3.799 -19.627 1.00 74.06 109 VAL A O 1
ATOM 865 N N . TYR A 1 110 ? 8.141 1.662 -19.733 1.00 74.81 110 TYR A N 1
ATOM 866 C CA . TYR A 1 110 ? 6.822 1.032 -19.668 1.00 74.81 110 TYR A CA 1
ATOM 867 C C . TYR A 1 110 ? 6.294 0.781 -18.249 1.00 74.81 110 TYR A C 1
ATOM 869 O O . TYR A 1 110 ? 5.134 0.397 -18.108 1.00 74.81 110 TYR A O 1
ATOM 877 N N . TYR A 1 111 ? 7.088 1.056 -17.210 1.00 74.12 111 TYR A N 1
ATOM 878 C CA . TYR A 1 111 ? 6.742 0.807 -15.806 1.00 74.12 111 TYR A CA 1
ATOM 879 C C . TYR A 1 111 ? 6.703 2.109 -14.988 1.00 74.12 111 TYR A C 1
ATOM 881 O O . TYR A 1 111 ? 7.551 2.318 -14.116 1.00 74.12 111 TYR A O 1
ATOM 889 N N . PRO A 1 112 ? 5.766 3.039 -15.264 1.00 77.19 112 PRO A N 1
ATOM 890 C CA . PRO A 1 112 ? 5.589 4.214 -14.423 1.00 77.19 112 PRO A CA 1
ATOM 891 C C . PRO A 1 112 ? 5.024 3.815 -13.049 1.00 77.19 112 PRO A C 1
ATOM 893 O O . PRO A 1 112 ? 4.321 2.805 -12.941 1.00 77.19 112 PRO A O 1
ATOM 896 N N . PRO A 1 113 ? 5.271 4.616 -12.001 1.00 68.44 113 PRO A N 1
ATOM 897 C CA . PRO A 1 113 ? 4.671 4.366 -10.700 1.00 68.44 113 PRO A CA 1
ATOM 898 C C . PRO A 1 113 ? 3.143 4.395 -10.757 1.00 68.44 113 PRO A C 1
ATOM 900 O O . PRO A 1 113 ? 2.554 5.173 -11.511 1.00 68.44 113 PRO A O 1
ATOM 903 N N . MET A 1 114 ? 2.502 3.560 -9.938 1.00 68.50 114 MET A N 1
ATOM 904 C CA . MET A 1 114 ? 1.048 3.403 -9.961 1.00 68.50 114 MET A CA 1
ATOM 905 C C . MET A 1 114 ? 0.322 4.588 -9.331 1.00 68.50 114 MET A C 1
ATOM 907 O O . MET A 1 114 ? -0.635 5.115 -9.900 1.00 68.50 114 MET A O 1
ATOM 911 N N . PHE A 1 115 ? 0.790 5.009 -8.156 1.00 68.12 115 PHE A N 1
ATOM 912 C CA . PHE A 1 115 ? 0.200 6.101 -7.389 1.00 68.12 115 PHE A CA 1
ATOM 913 C C . PHE A 1 115 ? 1.264 7.161 -7.092 1.00 68.12 115 PHE A C 1
ATOM 915 O O . PHE A 1 115 ? 2.310 6.840 -6.561 1.00 68.12 115 PHE A O 1
ATOM 922 N N . ASP A 1 116 ? 1.050 8.448 -7.356 1.00 63.91 116 ASP A N 1
ATOM 923 C CA . ASP A 1 116 ? 2.044 9.492 -7.010 1.00 63.91 116 ASP A CA 1
ATOM 924 C C . ASP A 1 116 ? 2.005 9.904 -5.516 1.00 63.91 116 ASP A C 1
ATOM 926 O O . ASP A 1 116 ? 2.176 11.071 -5.155 1.00 63.91 116 ASP A O 1
ATOM 930 N N . PHE A 1 117 ? 1.753 8.953 -4.613 1.00 50.38 117 PHE A N 1
ATOM 931 C CA . PHE A 1 117 ? 1.610 9.209 -3.180 1.00 50.38 117 PHE A CA 1
ATOM 932 C C . PHE A 1 117 ? 2.982 9.229 -2.471 1.00 50.38 117 PHE A C 1
ATOM 934 O O . PHE A 1 117 ? 3.763 8.300 -2.674 1.00 50.38 117 PHE A O 1
ATOM 941 N N . PRO A 1 118 ? 3.324 10.222 -1.616 1.00 48.03 118 PRO A N 1
ATOM 942 C CA . PRO A 1 118 ? 2.685 11.521 -1.349 1.00 48.03 118 PRO A CA 1
ATOM 943 C C . PRO A 1 118 ? 3.293 12.705 -2.146 1.00 48.03 118 PRO A C 1
ATOM 945 O O . PRO A 1 118 ? 3.061 13.865 -1.802 1.00 48.03 118 PRO A O 1
ATOM 948 N N . TYR A 1 119 ? 4.091 12.459 -3.191 1.00 45.41 119 TYR A N 1
ATOM 949 C CA . TYR A 1 119 ? 4.991 13.468 -3.769 1.00 45.41 119 TYR A CA 1
ATOM 950 C C . TYR A 1 119 ? 4.720 13.830 -5.242 1.00 45.41 119 TYR A C 1
ATOM 952 O O . TYR A 1 119 ? 5.643 13.769 -6.047 1.00 45.41 119 TYR A O 1
ATOM 960 N N . LYS A 1 120 ? 3.506 14.276 -5.606 1.00 44.47 120 LYS A N 1
ATOM 961 C CA . LYS A 1 120 ? 3.272 15.392 -6.566 1.00 44.47 120 LYS A CA 1
ATOM 962 C C . LYS A 1 120 ? 1.792 15.596 -6.915 1.00 44.47 120 LYS A C 1
ATOM 964 O O . LYS A 1 120 ? 1.062 14.657 -7.206 1.00 44.47 120 LYS A O 1
ATOM 969 N N . LYS A 1 121 ? 1.395 16.872 -7.034 1.00 48.12 121 LYS A N 1
ATOM 970 C CA . LYS A 1 121 ? 0.299 17.319 -7.914 1.00 48.12 121 LYS A CA 1
ATOM 971 C C . LYS A 1 121 ? 0.770 17.147 -9.359 1.00 48.12 121 LYS A C 1
ATOM 973 O O . LYS A 1 121 ? 1.517 17.989 -9.852 1.00 48.12 121 LYS A O 1
ATOM 978 N N . LEU A 1 122 ? 0.356 16.090 -10.044 1.00 41.59 122 LEU A N 1
ATOM 979 C CA . LEU A 1 122 ? 0.588 15.956 -11.480 1.00 41.59 122 LEU A CA 1
ATOM 980 C C . LEU A 1 122 ? -0.736 15.696 -12.181 1.00 41.59 122 LEU A C 1
ATOM 982 O O . LEU A 1 122 ? -1.451 14.746 -11.873 1.00 41.59 122 LEU A O 1
ATOM 986 N N . GLY A 1 123 ? -1.052 16.571 -13.137 1.00 41.50 123 GLY A N 1
ATOM 987 C CA . GLY A 1 123 ? -2.125 16.394 -14.110 1.00 41.50 123 GLY A CA 1
ATOM 988 C C . GLY A 1 123 ? -1.808 15.243 -15.062 1.00 41.50 123 GLY A C 1
ATOM 989 O O . GLY A 1 123 ? -1.609 15.454 -16.255 1.00 41.50 123 GLY A O 1
ATOM 990 N N . ALA A 1 124 ? -1.722 14.024 -14.531 1.00 44.25 124 ALA A N 1
ATOM 991 C CA . ALA A 1 124 ? -1.655 12.813 -15.323 1.00 44.25 124 ALA A CA 1
ATOM 992 C C . ALA A 1 124 ? -2.952 12.703 -16.133 1.00 44.25 124 ALA A C 1
ATOM 994 O O . ALA A 1 124 ? -4.052 12.761 -15.581 1.00 44.25 124 ALA A O 1
ATOM 995 N N . SER A 1 125 ? -2.835 12.576 -17.459 1.00 54.88 125 SER A N 1
ATOM 996 C CA . SER A 1 125 ? -4.019 12.429 -18.309 1.00 54.88 125 SER A CA 1
ATOM 997 C C . SER A 1 125 ? -4.798 11.172 -17.908 1.00 54.88 125 SER A C 1
ATOM 999 O O . SER A 1 125 ? -4.202 10.132 -17.618 1.00 54.88 125 SER A O 1
ATOM 1001 N N . GLN A 1 126 ? -6.126 11.252 -17.952 1.00 49.72 126 GLN A N 1
ATOM 1002 C CA . GLN A 1 126 ? -7.055 10.188 -17.554 1.00 49.72 126 GLN A CA 1
ATOM 1003 C C . GLN A 1 126 ? -6.757 8.832 -18.230 1.00 49.72 126 GLN A C 1
ATOM 1005 O O . GLN A 1 126 ? -6.958 7.775 -17.643 1.00 49.72 126 GLN A O 1
ATOM 1010 N N . ARG A 1 127 ? -6.187 8.838 -19.444 1.00 46.38 127 ARG A N 1
ATOM 1011 C CA . ARG A 1 127 ? -5.732 7.622 -20.146 1.00 46.38 127 ARG A CA 1
ATOM 1012 C C . ARG A 1 127 ? -4.603 6.885 -19.429 1.00 46.38 127 ARG A C 1
ATOM 1014 O O . ARG A 1 127 ? -4.523 5.668 -19.516 1.00 46.38 127 ARG A O 1
ATOM 1021 N N . MET A 1 128 ? -3.729 7.603 -18.738 1.00 45.75 128 MET A N 1
ATOM 1022 C CA . MET A 1 128 ? -2.569 7.018 -18.077 1.00 45.75 128 MET A CA 1
ATOM 1023 C C . MET A 1 128 ? -2.919 6.436 -16.714 1.00 45.75 128 MET A C 1
ATOM 1025 O O . MET A 1 128 ? -2.433 5.365 -16.385 1.00 45.75 128 MET A O 1
ATOM 1029 N N . GLN A 1 129 ? -3.845 7.077 -15.996 1.00 54.06 129 GLN A N 1
ATOM 1030 C CA . GLN A 1 129 ? -4.478 6.489 -14.813 1.00 54.06 129 GLN A CA 1
ATOM 1031 C C . GLN A 1 129 ? -5.233 5.203 -15.175 1.00 54.06 129 GLN A C 1
ATOM 1033 O O . GLN A 1 129 ? -5.155 4.225 -14.444 1.00 54.06 129 GLN A O 1
ATOM 1038 N N . ARG A 1 130 ? -5.882 5.156 -16.349 1.00 55.59 130 ARG A N 1
ATOM 1039 C CA . ARG A 1 130 ? -6.559 3.950 -16.856 1.00 55.59 130 ARG A CA 1
ATOM 1040 C C . ARG A 1 130 ? -5.599 2.819 -17.218 1.00 55.59 130 ARG A C 1
ATOM 1042 O O . ARG A 1 130 ? -5.890 1.678 -16.898 1.00 55.59 130 ARG A O 1
ATOM 1049 N N . ILE A 1 131 ? -4.464 3.113 -17.857 1.00 49.66 131 ILE A N 1
ATOM 1050 C CA . ILE A 1 131 ? -3.471 2.089 -18.237 1.00 49.66 131 ILE A CA 1
ATOM 1051 C C . ILE A 1 131 ? -2.668 1.612 -17.021 1.00 49.66 131 ILE A C 1
ATOM 1053 O O . ILE A 1 131 ? -2.464 0.412 -16.878 1.00 49.66 131 ILE A O 1
ATOM 1057 N N . ALA A 1 132 ? -2.271 2.515 -16.120 1.00 49.88 132 ALA A N 1
ATOM 1058 C CA . ALA A 1 132 ? -1.669 2.144 -14.840 1.00 49.88 132 ALA A CA 1
ATOM 1059 C C . ALA A 1 132 ? -2.663 1.351 -13.979 1.00 49.88 132 ALA A C 1
ATOM 1061 O O . ALA A 1 132 ? -2.287 0.343 -13.398 1.00 49.88 132 ALA A O 1
ATOM 1062 N N . GLY A 1 133 ? -3.947 1.724 -13.989 1.00 50.34 133 GLY A N 1
ATOM 1063 C CA . GLY A 1 133 ? -5.030 0.937 -13.403 1.00 50.34 133 GLY A CA 1
ATOM 1064 C C . GLY A 1 133 ? -5.168 -0.448 -14.040 1.00 50.34 133 GLY A C 1
ATOM 1065 O O . GLY A 1 133 ? -5.327 -1.418 -13.315 1.00 50.34 133 GLY A O 1
ATOM 1066 N N . LEU A 1 134 ? -5.033 -0.574 -15.366 1.00 53.16 134 LEU A N 1
ATOM 1067 C CA . LEU A 1 134 ? -5.091 -1.854 -16.087 1.00 53.16 134 LEU A CA 1
ATOM 1068 C C . LEU A 1 134 ? -3.887 -2.761 -15.789 1.00 53.16 134 LEU A C 1
ATOM 1070 O O . LEU A 1 134 ? -4.053 -3.956 -15.579 1.00 53.16 134 LEU A O 1
ATOM 1074 N N . PHE A 1 135 ? -2.675 -2.208 -15.723 1.00 49.78 135 PHE A N 1
ATOM 1075 C CA . PHE A 1 135 ? -1.498 -2.955 -15.267 1.00 49.78 135 PHE A CA 1
ATOM 1076 C C . PHE A 1 135 ? -1.615 -3.313 -13.783 1.00 49.78 135 PHE A C 1
ATOM 1078 O O . PHE A 1 135 ? -1.300 -4.440 -13.414 1.00 49.78 135 PHE A O 1
ATOM 1085 N N . GLY A 1 136 ? -2.178 -2.403 -12.978 1.00 51.94 136 GLY A N 1
ATOM 1086 C CA . GLY A 1 136 ? -2.672 -2.608 -11.612 1.00 51.94 136 GLY A CA 1
ATOM 1087 C C . GLY A 1 136 ? -3.545 -3.832 -11.495 1.00 51.94 136 GLY A C 1
ATOM 1088 O O . GLY A 1 136 ? -3.282 -4.696 -10.672 1.00 51.94 136 GLY A O 1
ATOM 1089 N N . ILE A 1 137 ? -4.522 -3.934 -12.389 1.00 46.44 137 ILE A N 1
ATOM 1090 C CA . ILE A 1 137 ? -5.448 -5.053 -12.506 1.00 46.44 137 ILE A CA 1
ATOM 1091 C C . ILE A 1 137 ? -4.721 -6.347 -12.853 1.00 46.44 137 ILE A C 1
ATOM 1093 O O . ILE A 1 137 ? -5.081 -7.368 -12.293 1.00 46.44 137 ILE A O 1
ATOM 1097 N N . PHE A 1 138 ? -3.701 -6.342 -13.714 1.00 48.75 138 PHE A N 1
ATOM 1098 C CA . PHE A 1 138 ? -2.970 -7.566 -14.060 1.00 48.75 138 PHE A CA 1
ATOM 1099 C C . PHE A 1 138 ? -1.998 -8.028 -12.969 1.00 48.75 138 PHE A C 1
ATOM 1101 O O . PHE A 1 138 ? -1.948 -9.223 -12.701 1.00 48.75 138 PHE A O 1
ATOM 1108 N N . ALA A 1 139 ? -1.284 -7.128 -12.284 1.00 49.53 139 ALA A N 1
ATOM 1109 C CA . ALA A 1 139 ? -0.448 -7.528 -11.145 1.00 49.53 139 ALA A CA 1
ATOM 1110 C C . ALA A 1 139 ? -1.295 -7.888 -9.915 1.00 49.53 139 ALA A C 1
ATOM 1112 O O . ALA A 1 139 ? -0.988 -8.846 -9.208 1.00 49.53 139 ALA A O 1
ATOM 1113 N N . ALA A 1 140 ? -2.410 -7.179 -9.706 1.00 46.81 140 ALA A N 1
ATOM 1114 C CA . ALA A 1 140 ? -3.439 -7.604 -8.773 1.00 46.81 140 ALA A CA 1
ATOM 1115 C C . ALA A 1 140 ? -4.049 -8.936 -9.230 1.00 46.81 140 ALA A C 1
ATOM 1117 O O . ALA A 1 140 ? -4.309 -9.770 -8.388 1.00 46.81 140 ALA A O 1
ATOM 1118 N N . SER A 1 141 ? -4.212 -9.206 -10.531 1.00 43.16 141 SER A N 1
ATOM 1119 C CA . SER A 1 141 ? -4.741 -10.477 -11.054 1.00 43.16 141 SER A CA 1
ATOM 1120 C C . SER A 1 141 ? -3.866 -11.668 -10.673 1.00 43.16 141 SER A C 1
ATOM 1122 O O . SER A 1 141 ? -4.400 -12.737 -10.391 1.00 43.16 141 SER A O 1
ATOM 1124 N N . THR A 1 142 ? -2.546 -11.487 -10.625 1.00 50.03 142 THR A N 1
ATOM 1125 C CA . THR A 1 142 ? -1.606 -12.489 -10.106 1.00 50.03 142 THR A CA 1
ATOM 1126 C C . THR A 1 142 ? -1.763 -12.690 -8.591 1.00 50.03 142 THR A C 1
ATOM 1128 O O . THR A 1 142 ? -1.586 -13.802 -8.108 1.00 50.03 142 THR A O 1
ATOM 1131 N N . PHE A 1 143 ? -2.179 -11.652 -7.856 1.00 51.84 143 PHE A N 1
ATOM 1132 C CA . PHE A 1 143 ? -2.621 -11.714 -6.450 1.00 51.84 143 PHE A CA 1
ATOM 1133 C C . PHE A 1 143 ? -4.070 -12.245 -6.275 1.00 51.84 143 PHE A C 1
ATOM 1135 O O . PHE A 1 143 ? -4.431 -12.759 -5.221 1.00 51.84 143 PHE A O 1
ATOM 1142 N N . ILE A 1 144 ? -4.926 -12.162 -7.301 1.00 47.88 144 ILE A N 1
ATOM 1143 C CA . ILE A 1 144 ? -6.372 -12.467 -7.269 1.00 47.88 144 ILE A CA 1
ATOM 1144 C C . ILE A 1 144 ? -6.681 -13.969 -7.421 1.00 47.88 144 ILE A C 1
ATOM 1146 O O . ILE A 1 144 ? -7.848 -14.368 -7.452 1.00 47.88 144 ILE A O 1
ATOM 1150 N N . HIS A 1 145 ? -5.692 -14.863 -7.361 1.00 48.59 145 HIS A N 1
ATOM 1151 C CA . HIS A 1 145 ? -6.050 -16.244 -7.019 1.00 48.59 145 HIS A CA 1
ATOM 1152 C C . HIS A 1 145 ? -6.745 -16.339 -5.636 1.00 48.59 145 HIS A C 1
ATOM 1154 O O . HIS A 1 145 ? -7.545 -17.255 -5.444 1.00 48.59 145 HIS A O 1
ATOM 1160 N N . GLU A 1 146 ? -6.599 -15.332 -4.757 1.00 52.06 146 GLU A N 1
ATOM 1161 C CA . GLU A 1 146 ? -7.361 -15.197 -3.500 1.00 52.06 146 GLU A CA 1
ATOM 1162 C C . GLU A 1 146 ? -8.570 -14.225 -3.539 1.00 52.06 146 GLU A C 1
ATOM 1164 O O . GLU A 1 146 ? -9.511 -14.402 -2.767 1.00 52.06 146 GLU A O 1
ATOM 1169 N N . TYR A 1 147 ? -8.641 -13.239 -4.449 1.00 56.28 147 TYR A N 1
ATOM 1170 C CA . TYR A 1 147 ? -9.566 -12.086 -4.308 1.00 56.28 147 TYR A CA 1
ATOM 1171 C C . TYR A 1 147 ? -10.586 -11.908 -5.442 1.00 56.28 147 TYR A C 1
ATOM 1173 O O . TYR A 1 147 ? -10.608 -10.908 -6.162 1.00 56.28 147 TYR A O 1
ATOM 1181 N N . ARG A 1 148 ? -11.501 -12.874 -5.571 1.00 56.50 148 ARG A N 1
ATOM 1182 C CA . ARG A 1 148 ? -12.498 -12.943 -6.661 1.00 56.50 148 ARG A CA 1
ATOM 1183 C C . ARG A 1 148 ? -13.426 -11.723 -6.774 1.00 56.50 148 ARG A C 1
ATOM 1185 O O . ARG A 1 148 ? -13.860 -11.400 -7.872 1.00 56.50 148 ARG A O 1
ATOM 1192 N N . VAL A 1 149 ? -13.741 -11.035 -5.675 1.00 57.88 149 VAL A N 1
ATOM 1193 C CA . VAL A 1 149 ? -14.750 -9.954 -5.672 1.00 57.88 149 VAL A CA 1
ATOM 1194 C C . VAL A 1 149 ? -14.185 -8.612 -6.178 1.00 57.88 149 VAL A C 1
ATOM 1196 O O . VAL A 1 149 ? -14.930 -7.827 -6.766 1.00 57.88 149 VAL A O 1
ATOM 1199 N N . PHE A 1 150 ? -12.873 -8.357 -6.064 1.00 57.34 150 PHE A N 1
ATOM 1200 C CA . PHE A 1 150 ? -12.253 -7.113 -6.561 1.00 57.34 150 PHE A CA 1
ATOM 1201 C C . PHE A 1 150 ? -12.272 -7.048 -8.092 1.00 57.34 150 PHE A C 1
ATOM 1203 O O . PHE A 1 150 ? -12.653 -6.022 -8.658 1.00 57.34 150 PHE A O 1
ATOM 1210 N N . LEU A 1 151 ? -12.010 -8.185 -8.752 1.00 59.75 151 LEU A N 1
ATOM 1211 C CA . LEU A 1 151 ? -12.181 -8.339 -10.203 1.00 59.75 151 LEU A CA 1
ATOM 1212 C C . LEU A 1 151 ? -13.613 -8.090 -10.669 1.00 59.75 151 LEU A C 1
ATOM 1214 O O . LEU A 1 151 ? -13.807 -7.640 -11.793 1.00 59.75 151 LEU A O 1
ATOM 1218 N N . ILE A 1 152 ? -14.611 -8.395 -9.836 1.00 66.75 152 ILE A N 1
ATOM 1219 C CA . ILE A 1 152 ? -16.014 -8.218 -10.210 1.00 66.75 152 ILE A CA 1
ATOM 1220 C C . ILE A 1 152 ? -16.399 -6.744 -10.110 1.00 66.75 152 ILE A C 1
ATOM 1222 O O . ILE A 1 152 ? -17.050 -6.243 -11.016 1.00 66.75 152 ILE A O 1
ATOM 1226 N N . ILE A 1 153 ? -15.992 -6.032 -9.053 1.00 69.44 153 ILE A N 1
ATOM 1227 C CA . ILE A 1 153 ? -16.420 -4.642 -8.811 1.00 69.44 153 ILE A CA 1
ATOM 1228 C C . ILE A 1 153 ? -15.687 -3.641 -9.726 1.00 69.44 153 ILE A C 1
ATOM 1230 O O . ILE A 1 153 ? -16.277 -2.643 -10.146 1.00 69.44 153 ILE A O 1
ATOM 1234 N N . GLN A 1 154 ? -14.425 -3.893 -10.083 1.00 67.75 154 GLN A N 1
ATOM 1235 C CA . GLN A 1 154 ? -13.621 -2.962 -10.888 1.00 67.75 154 GLN A CA 1
ATOM 1236 C C . GLN A 1 154 ? -14.198 -2.620 -12.276 1.00 67.75 154 GLN A C 1
ATOM 1238 O O . GLN A 1 154 ? -14.223 -1.436 -12.622 1.00 67.75 154 GLN A O 1
ATOM 1243 N N . PRO A 1 155 ? -14.689 -3.583 -13.078 1.00 74.06 155 PRO A N 1
ATOM 1244 C CA . PRO A 1 155 ? -15.353 -3.296 -14.346 1.00 74.06 155 PRO A CA 1
ATOM 1245 C C . PRO A 1 155 ? -16.548 -2.356 -14.184 1.00 74.06 155 PRO A C 1
ATOM 1247 O O . PRO A 1 155 ? -16.691 -1.415 -14.963 1.00 74.06 155 PRO A O 1
ATOM 1250 N N . PHE A 1 156 ? -17.361 -2.539 -13.138 1.00 77.44 156 PHE A N 1
ATOM 1251 C CA . PHE A 1 156 ? -18.474 -1.630 -12.853 1.00 77.44 156 PHE A CA 1
ATOM 1252 C C . PHE A 1 156 ? -17.977 -0.233 -12.487 1.00 77.44 156 PHE A C 1
ATOM 1254 O O . PHE A 1 156 ? -18.518 0.754 -12.977 1.00 77.44 156 PHE A O 1
ATOM 1261 N N . ALA A 1 157 ? -16.910 -0.133 -11.694 1.00 78.69 157 ALA A N 1
ATOM 1262 C CA . ALA A 1 157 ? -16.299 1.149 -11.360 1.00 78.69 157 ALA A CA 1
ATOM 1263 C C . ALA A 1 157 ? -15.813 1.898 -12.608 1.00 78.69 157 ALA A C 1
ATOM 1265 O O . ALA A 1 157 ? -16.078 3.090 -12.732 1.00 78.69 157 ALA A O 1
ATOM 1266 N N . MET A 1 158 ? -15.178 1.199 -13.557 1.00 79.19 158 MET A N 1
ATOM 1267 C CA . MET A 1 158 ? -14.736 1.777 -14.834 1.00 79.19 158 MET A CA 1
ATOM 1268 C C . MET A 1 158 ? -15.905 2.236 -15.714 1.00 79.19 158 MET A C 1
ATOM 1270 O O . MET A 1 158 ? -15.790 3.249 -16.402 1.00 79.19 158 MET A O 1
ATOM 1274 N N . LEU A 1 159 ? -17.030 1.514 -15.691 1.00 81.69 159 LEU A N 1
ATOM 1275 C CA . LEU A 1 159 ? -18.242 1.902 -16.419 1.00 81.69 159 LEU A CA 1
ATOM 1276 C C . LEU A 1 159 ? -18.923 3.126 -15.795 1.00 81.69 159 LEU A C 1
ATOM 1278 O O . LEU A 1 159 ? -19.435 3.972 -16.520 1.00 81.69 159 LEU A O 1
ATOM 1282 N N . ILE A 1 160 ? -18.910 3.237 -14.466 1.00 85.75 160 ILE A N 1
ATOM 1283 C CA . ILE A 1 160 ? -19.545 4.330 -13.715 1.00 85.75 160 ILE A CA 1
ATOM 1284 C C . ILE A 1 160 ? -18.673 5.598 -13.711 1.00 85.75 160 ILE A C 1
ATOM 1286 O O . ILE A 1 160 ? -19.199 6.712 -13.763 1.00 85.75 160 ILE A O 1
ATOM 1290 N N . GLU A 1 161 ? -17.346 5.443 -13.691 1.00 84.81 161 GLU A N 1
ATOM 1291 C CA . GLU A 1 161 ? -16.353 6.524 -13.649 1.00 84.81 161 GLU A CA 1
ATOM 1292 C C . GLU A 1 161 ? -16.661 7.711 -14.591 1.00 84.81 161 GLU A C 1
ATOM 1294 O O . GLU A 1 161 ? -16.703 8.844 -14.100 1.00 84.81 161 GLU A O 1
ATOM 1299 N N . PRO A 1 162 ? -16.891 7.527 -15.911 1.00 86.75 162 PRO A N 1
ATOM 1300 C CA . PRO A 1 162 ? -17.118 8.647 -16.826 1.00 86.75 162 PRO A CA 1
ATOM 1301 C C . PRO A 1 162 ? -18.387 9.448 -16.517 1.00 86.75 162 PRO A C 1
ATOM 1303 O O . PRO A 1 162 ? -18.467 10.605 -16.923 1.00 86.75 162 PRO A O 1
ATOM 1306 N N . TYR A 1 163 ? -19.349 8.869 -15.795 1.00 89.12 163 TYR A N 1
ATOM 1307 C CA . TYR A 1 163 ? -20.580 9.547 -15.392 1.00 89.12 163 TYR A CA 1
ATOM 1308 C C . TYR A 1 163 ? -20.425 10.287 -14.061 1.00 89.12 163 TYR A C 1
ATOM 1310 O O . TYR A 1 163 ? -21.003 11.357 -13.892 1.00 89.12 163 TYR A O 1
ATOM 1318 N N . ILE A 1 164 ? -19.626 9.756 -13.128 1.00 87.94 164 ILE A N 1
ATOM 1319 C CA . ILE A 1 164 ? -19.449 10.361 -11.800 1.00 87.94 164 ILE A CA 1
ATOM 1320 C C . ILE A 1 164 ? -18.363 11.439 -11.785 1.00 87.94 164 ILE A C 1
ATOM 1322 O O . ILE A 1 164 ? -18.576 12.491 -11.185 1.00 87.94 164 ILE A O 1
ATOM 1326 N N . ILE A 1 165 ? -17.222 11.239 -12.455 1.00 87.44 165 ILE A N 1
ATOM 1327 C CA . ILE A 1 165 ? -16.111 12.210 -12.425 1.00 87.44 165 ILE A CA 1
ATOM 1328 C C . ILE A 1 165 ? -16.540 13.635 -12.823 1.00 87.44 165 ILE A C 1
ATOM 1330 O O . ILE A 1 165 ? -16.134 14.569 -12.128 1.00 87.44 165 ILE A O 1
ATOM 1334 N N . PRO A 1 166 ? -17.350 13.854 -13.880 1.00 91.31 166 PRO A N 1
ATOM 1335 C CA . PRO A 1 166 ? -17.787 15.201 -14.254 1.00 91.31 166 PRO A CA 1
ATOM 1336 C C . PRO A 1 166 ? -18.641 15.901 -13.190 1.00 91.31 166 PRO A C 1
ATOM 1338 O O . PRO A 1 166 ? -18.692 17.129 -13.173 1.00 91.31 166 PRO A O 1
ATOM 1341 N N . LEU A 1 167 ? -19.297 15.137 -12.311 1.00 90.88 167 LEU A N 1
ATOM 1342 C CA . LEU A 1 167 ? -20.136 15.660 -11.231 1.00 90.88 167 LEU A CA 1
ATOM 1343 C C . LEU A 1 167 ? -19.316 16.083 -10.005 1.00 90.88 167 LEU A C 1
ATOM 1345 O O . LEU A 1 167 ? -19.809 16.843 -9.174 1.00 90.88 167 LEU A O 1
ATOM 1349 N N . ILE A 1 168 ? -18.068 15.616 -9.877 1.00 88.69 168 ILE A N 1
ATOM 1350 C CA . ILE A 1 168 ? -17.198 15.961 -8.751 1.00 88.69 168 ILE A CA 1
ATOM 1351 C C . ILE A 1 168 ? -16.568 17.343 -8.996 1.00 88.69 168 ILE A C 1
ATOM 1353 O O . ILE A 1 168 ? -15.848 17.525 -9.986 1.00 88.69 168 ILE A O 1
ATOM 1357 N N . PRO A 1 169 ? -16.752 18.319 -8.084 1.00 88.06 169 PRO A N 1
ATOM 1358 C CA . PRO A 1 169 ? -16.126 19.629 -8.200 1.00 88.06 169 PRO A CA 1
ATOM 1359 C C . PRO A 1 169 ? -14.604 19.524 -8.345 1.00 88.06 169 PRO A C 1
ATOM 1361 O O . PRO A 1 169 ? -13.928 18.862 -7.554 1.00 88.06 169 PRO A O 1
ATOM 1364 N N . LYS A 1 170 ? -14.032 20.240 -9.321 1.00 85.12 170 LYS A N 1
ATOM 1365 C CA . LYS A 1 170 ? -12.573 20.261 -9.541 1.00 85.12 170 LYS A CA 1
ATOM 1366 C C . LYS A 1 170 ? -11.799 20.775 -8.321 1.00 85.12 170 LYS A C 1
ATOM 1368 O O . LYS A 1 170 ? -10.668 20.352 -8.104 1.00 85.12 170 LYS A O 1
ATOM 1373 N N . SER A 1 171 ? -12.415 21.639 -7.511 1.00 88.06 171 SER A N 1
ATOM 1374 C CA . SER A 1 171 ? -11.852 22.137 -6.249 1.00 88.06 171 SER A CA 1
ATOM 1375 C C . SER A 1 171 ? -11.601 21.033 -5.218 1.00 88.06 171 SER A C 1
ATOM 1377 O O . SER A 1 171 ? -10.703 21.176 -4.397 1.00 88.06 171 SER A O 1
ATOM 1379 N N . LEU A 1 172 ? -12.345 19.923 -5.286 1.00 82.06 172 LEU A N 1
ATOM 1380 C CA . LEU A 1 172 ? -12.216 18.777 -4.382 1.00 82.06 172 LEU A CA 1
ATOM 1381 C C . LEU A 1 172 ? -11.280 17.681 -4.923 1.00 82.06 172 LEU A C 1
ATOM 1383 O O . LEU A 1 172 ? -11.183 16.611 -4.332 1.00 82.06 172 LEU A O 1
ATOM 1387 N N . GLY A 1 173 ? -10.591 17.923 -6.045 1.00 78.25 173 GLY A N 1
ATOM 1388 C CA . GLY A 1 173 ? -9.640 16.975 -6.640 1.00 78.25 173 GLY A CA 1
ATOM 1389 C C . GLY A 1 173 ? -10.197 16.122 -7.788 1.00 78.25 173 GLY A C 1
ATOM 1390 O O . GLY A 1 173 ? -9.452 15.337 -8.374 1.00 78.25 173 GLY A O 1
ATOM 1391 N N . GLY A 1 174 ? -11.474 16.288 -8.160 1.00 85.56 174 GLY A N 1
ATOM 1392 C CA . GLY A 1 174 ? -12.076 15.654 -9.340 1.00 85.56 174 GLY A CA 1
ATOM 1393 C C . GLY A 1 174 ? -11.928 14.128 -9.348 1.00 85.56 174 GLY A C 1
ATOM 1394 O O . GLY A 1 174 ? -12.324 13.449 -8.402 1.00 85.56 174 GLY A O 1
ATOM 1395 N N . GLY A 1 175 ? -11.315 13.583 -10.404 1.00 77.88 175 GLY A N 1
ATOM 1396 C CA . GLY A 1 175 ? -11.093 12.139 -10.542 1.00 77.88 175 GLY A CA 1
ATOM 1397 C C . GLY A 1 175 ? -10.254 11.521 -9.420 1.00 77.88 175 GLY A C 1
ATOM 1398 O O . GLY A 1 175 ? -10.463 10.363 -9.077 1.00 77.88 175 GLY A O 1
ATOM 1399 N N . GLN A 1 176 ? -9.367 12.291 -8.781 1.00 75.38 176 GLN A N 1
ATOM 1400 C CA . GLN A 1 176 ? -8.585 11.786 -7.654 1.00 75.38 176 GLN A CA 1
ATOM 1401 C C . GLN A 1 176 ? -9.491 11.443 -6.465 1.00 75.38 176 GLN A C 1
ATOM 1403 O O . GLN A 1 176 ? -9.322 10.391 -5.855 1.00 75.38 176 GLN A O 1
ATOM 1408 N N . LEU A 1 177 ? -10.492 12.282 -6.174 1.00 78.50 177 LEU A N 1
ATOM 1409 C CA . LEU A 1 177 ? -11.458 12.025 -5.105 1.00 78.50 177 LEU A CA 1
ATOM 1410 C C . LEU A 1 177 ? -12.279 10.762 -5.381 1.00 78.50 177 LEU A C 1
ATOM 1412 O O . LEU A 1 177 ? -12.512 9.983 -4.463 1.00 78.50 177 LEU A O 1
ATOM 1416 N N . TRP A 1 178 ? -12.677 10.537 -6.639 1.00 83.56 178 TRP A N 1
ATOM 1417 C CA . TRP A 1 178 ? -13.365 9.308 -7.042 1.00 83.56 178 TRP A CA 1
ATOM 1418 C C . TRP A 1 178 ? -12.520 8.072 -6.747 1.00 83.56 178 TRP A C 1
ATOM 1420 O O . TRP A 1 178 ? -13.014 7.140 -6.121 1.00 83.56 178 TRP A O 1
ATOM 1430 N N . VAL A 1 179 ? -11.243 8.086 -7.139 1.00 76.75 179 VAL A N 1
ATOM 1431 C CA . VAL A 1 179 ? -10.326 6.971 -6.874 1.00 76.75 179 VAL A CA 1
ATOM 1432 C C . VAL A 1 179 ? -10.204 6.724 -5.370 1.00 76.75 179 VAL A C 1
ATOM 1434 O O . VAL A 1 179 ? -10.343 5.585 -4.940 1.00 76.75 179 VAL A O 1
ATOM 1437 N N . TRP A 1 180 ? -10.028 7.766 -4.552 1.00 74.44 180 TRP A N 1
ATOM 1438 C CA . TRP A 1 180 ? -9.978 7.616 -3.092 1.00 74.44 180 TRP A CA 1
ATOM 1439 C C . TRP A 1 180 ? -11.272 7.052 -2.507 1.00 74.44 180 TRP A C 1
ATOM 1441 O O . TRP A 1 180 ? -11.225 6.128 -1.696 1.00 74.44 180 TRP A O 1
ATOM 1451 N N . ALA A 1 181 ? -12.421 7.588 -2.915 1.00 78.69 181 ALA A N 1
ATOM 1452 C CA . ALA A 1 181 ? -13.724 7.176 -2.410 1.00 78.69 181 ALA A CA 1
ATOM 1453 C C . ALA A 1 181 ? -14.046 5.733 -2.812 1.00 78.69 181 ALA A C 1
ATOM 1455 O O . ALA A 1 181 ? -14.418 4.926 -1.962 1.00 78.69 181 ALA A O 1
ATOM 1456 N N . PHE A 1 182 ? -13.843 5.391 -4.084 1.00 80.38 182 PHE A N 1
ATOM 1457 C CA . PHE A 1 182 ? -14.056 4.045 -4.596 1.00 80.38 182 PHE A CA 1
ATOM 1458 C C . PHE A 1 182 ? -13.109 3.044 -3.935 1.00 80.38 182 PHE A C 1
ATOM 1460 O O . PHE A 1 182 ? -13.573 2.022 -3.438 1.00 80.38 182 PHE A O 1
ATOM 1467 N N . SER A 1 183 ? -11.810 3.349 -3.853 1.00 71.88 183 SER A N 1
ATOM 1468 C CA . SER A 1 183 ? -10.837 2.482 -3.184 1.00 71.88 183 SER A CA 1
ATOM 1469 C C . SER A 1 183 ? -11.164 2.300 -1.706 1.00 71.88 183 SER A C 1
ATOM 1471 O O . SER A 1 183 ? -11.047 1.188 -1.203 1.00 71.88 183 SER A O 1
ATOM 1473 N N . SER A 1 184 ? -11.628 3.344 -1.013 1.00 72.50 184 SER A N 1
ATOM 1474 C CA . SER A 1 184 ? -12.045 3.248 0.394 1.00 72.50 184 SER A CA 1
ATOM 1475 C C . SER A 1 184 ? -13.299 2.391 0.558 1.00 72.50 184 SER A C 1
ATOM 1477 O O . SER A 1 184 ? -13.350 1.546 1.447 1.00 72.50 184 SER A O 1
ATOM 1479 N N . LEU A 1 185 ? -14.296 2.567 -0.315 1.00 78.12 185 LEU A N 1
ATOM 1480 C 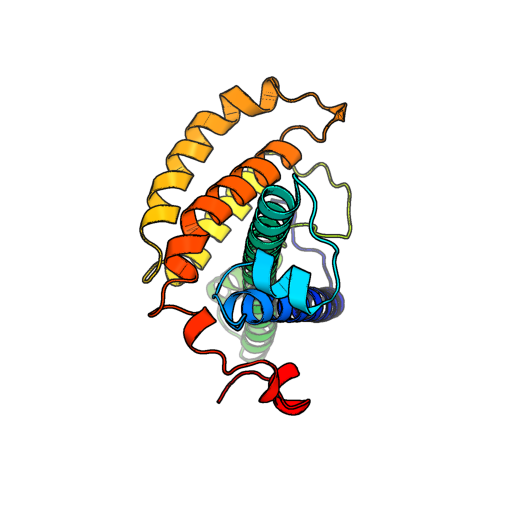CA . LEU A 1 185 ? -15.527 1.777 -0.305 1.00 78.12 185 LEU A CA 1
ATOM 1481 C C . LEU A 1 185 ? -15.248 0.307 -0.619 1.00 78.12 185 LEU A C 1
ATOM 1483 O O . LEU A 1 185 ? -15.708 -0.573 0.103 1.00 78.12 185 LEU A O 1
ATOM 1487 N N . ALA A 1 186 ? -14.471 0.051 -1.669 1.00 73.94 186 ALA A N 1
ATOM 1488 C CA . ALA A 1 186 ? -13.990 -1.276 -2.007 1.00 73.94 186 ALA A CA 1
ATOM 1489 C C . ALA A 1 186 ? -13.287 -1.875 -0.786 1.00 73.94 186 ALA A C 1
ATOM 1491 O O . ALA A 1 186 ? -13.732 -2.896 -0.271 1.00 73.94 186 ALA A O 1
ATOM 1492 N N . SER A 1 187 ? -12.268 -1.197 -0.255 1.00 70.75 187 SER A N 1
ATOM 1493 C CA . SER A 1 187 ? -11.509 -1.645 0.918 1.00 70.75 187 SER A CA 1
ATOM 1494 C C . SER A 1 187 ? -12.415 -1.967 2.107 1.00 70.75 187 SER A C 1
ATOM 1496 O O . SER A 1 187 ? -12.230 -2.999 2.739 1.00 70.75 187 SER A O 1
ATOM 1498 N N . TYR A 1 188 ? -13.434 -1.150 2.384 1.00 73.94 188 TYR A N 1
ATOM 1499 C CA . TYR A 1 188 ? -14.406 -1.418 3.445 1.00 73.94 188 TYR A CA 1
ATOM 1500 C C . TYR A 1 188 ? -15.173 -2.733 3.230 1.00 73.94 188 TYR A C 1
ATOM 1502 O O . TYR A 1 188 ? -15.307 -3.519 4.167 1.00 73.94 188 TYR A O 1
ATOM 1510 N N . LEU A 1 189 ? -15.630 -2.999 2.001 1.00 74.56 189 LEU A N 1
ATOM 1511 C CA . LEU A 1 189 ? -16.314 -4.248 1.646 1.00 74.56 189 LEU A CA 1
ATOM 1512 C C . LEU A 1 189 ? -15.372 -5.463 1.726 1.00 74.56 189 LEU A C 1
ATOM 1514 O O . LEU A 1 189 ? -15.780 -6.523 2.198 1.00 74.56 189 LEU A O 1
ATOM 1518 N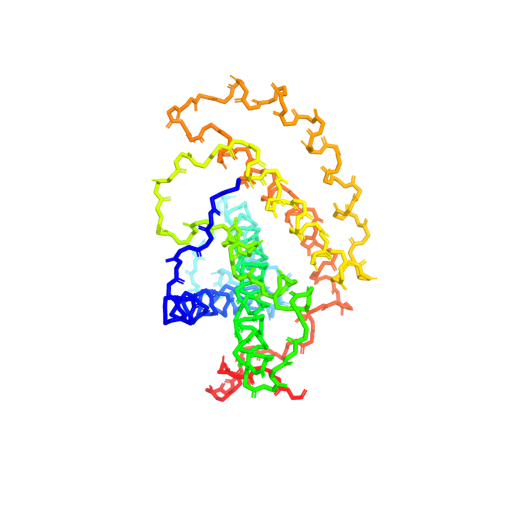 N . PHE A 1 190 ? -14.109 -5.307 1.316 1.00 71.62 190 PHE A N 1
ATOM 1519 C CA . PHE A 1 190 ? -13.099 -6.377 1.345 1.00 71.62 190 PHE A CA 1
ATOM 1520 C C . PHE A 1 190 ? -12.554 -6.665 2.733 1.00 71.62 190 PHE A C 1
ATOM 1522 O O . PHE A 1 190 ? -12.148 -7.792 3.004 1.00 71.62 190 PHE A O 1
ATOM 1529 N N . ARG A 1 191 ? -12.567 -5.669 3.620 1.00 73.56 191 ARG A N 1
ATOM 1530 C CA . ARG A 1 191 ? -11.995 -5.765 4.961 1.00 73.56 191 ARG A CA 1
ATOM 1531 C C . ARG A 1 191 ? -12.482 -7.010 5.694 1.00 73.56 191 ARG A C 1
ATOM 1533 O O . ARG A 1 191 ? -11.678 -7.705 6.289 1.00 73.56 191 ARG A O 1
ATOM 1540 N N . VAL A 1 192 ? -13.776 -7.328 5.618 1.00 70.12 192 VAL A N 1
ATOM 1541 C CA . VAL A 1 192 ? -14.335 -8.511 6.297 1.00 70.12 192 VAL A CA 1
ATOM 1542 C C . VAL A 1 192 ? -13.764 -9.816 5.736 1.00 70.12 192 VAL A C 1
ATOM 1544 O O . VAL A 1 192 ? -13.536 -10.737 6.503 1.00 70.12 192 VAL A O 1
ATOM 1547 N N . GLN A 1 193 ? -13.497 -9.896 4.432 1.00 69.44 193 GLN A N 1
ATOM 1548 C CA . GLN A 1 193 ? -12.929 -11.092 3.799 1.00 69.44 193 GLN A CA 1
ATOM 1549 C C . GLN A 1 193 ? -11.433 -11.235 4.109 1.00 69.44 193 GLN A C 1
ATOM 1551 O O . GLN A 1 193 ? -11.002 -12.307 4.513 1.00 69.44 193 GLN A O 1
ATOM 1556 N N . CYS A 1 194 ? -10.665 -10.145 3.998 1.00 66.44 194 CYS A N 1
ATOM 1557 C CA . CYS A 1 194 ? -9.224 -10.140 4.274 1.00 66.44 194 CYS A CA 1
ATOM 1558 C C . CYS A 1 194 ? -8.882 -10.318 5.760 1.00 66.44 194 CYS A C 1
ATOM 1560 O O . CYS A 1 194 ? -7.807 -10.820 6.084 1.00 66.44 194 CYS A O 1
ATOM 1562 N N . LEU A 1 195 ? -9.762 -9.853 6.652 1.00 67.75 195 LEU A N 1
ATOM 1563 C CA . LEU A 1 195 ? -9.572 -9.901 8.104 1.00 67.75 195 LEU A CA 1
ATOM 1564 C C . LEU A 1 195 ? -10.342 -11.043 8.783 1.00 67.75 195 LEU A C 1
ATOM 1566 O O . LEU A 1 195 ? -10.254 -11.163 10.006 1.00 67.75 195 LEU A O 1
ATOM 1570 N N . ALA A 1 196 ? -11.113 -11.845 8.039 1.00 70.25 196 ALA A N 1
ATOM 1571 C CA . ALA A 1 196 ? -11.737 -13.049 8.584 1.00 70.25 196 ALA A CA 1
ATOM 1572 C C . ALA A 1 196 ? -10.666 -14.051 9.047 1.00 70.25 196 ALA A C 1
ATOM 1574 O O . ALA A 1 196 ? -9.549 -14.048 8.531 1.00 70.25 196 ALA A O 1
ATOM 1575 N N . GLU A 1 197 ? -11.036 -14.909 10.006 1.00 54.06 197 GLU A N 1
ATOM 1576 C CA . GLU A 1 197 ? -10.162 -15.801 10.797 1.00 54.06 197 GLU A CA 1
ATOM 1577 C C . GLU A 1 197 ? -9.210 -16.719 10.009 1.00 54.06 197 GLU A C 1
ATOM 1579 O O . GLU A 1 197 ? -8.324 -17.303 10.619 1.00 54.06 197 GLU A O 1
ATOM 1584 N N . ASP A 1 198 ? -9.341 -16.812 8.686 1.00 54.69 198 ASP A N 1
ATOM 1585 C CA . ASP A 1 198 ? -8.589 -17.743 7.837 1.00 54.69 198 ASP A CA 1
ATOM 1586 C C . ASP A 1 198 ? -7.734 -17.047 6.754 1.00 54.69 198 ASP A C 1
ATOM 1588 O O . ASP A 1 198 ? -7.286 -17.686 5.805 1.00 54.69 198 ASP A O 1
ATOM 1592 N N . GLN A 1 199 ? -7.529 -15.723 6.831 1.00 64.25 199 GLN A N 1
ATOM 1593 C CA . GLN A 1 199 ? -6.831 -14.960 5.778 1.00 64.25 199 GLN A CA 1
ATOM 1594 C C . GLN A 1 199 ? -5.663 -14.094 6.272 1.00 64.25 199 GLN A C 1
ATOM 1596 O O . GLN A 1 199 ? -5.406 -13.990 7.467 1.00 64.25 199 GLN A O 1
ATOM 1601 N N . MET A 1 200 ? -4.916 -13.519 5.314 1.00 62.50 200 MET A N 1
ATOM 1602 C CA . MET A 1 200 ? -3.603 -12.850 5.410 1.00 62.50 200 MET A CA 1
ATOM 1603 C C . MET A 1 200 ? -3.196 -12.245 6.761 1.00 62.50 200 MET A C 1
ATOM 1605 O O . MET A 1 200 ? -2.047 -12.411 7.159 1.00 62.50 200 MET A O 1
ATOM 1609 N N . VAL A 1 201 ? -4.079 -11.522 7.461 1.00 64.62 201 VAL A N 1
ATOM 1610 C CA . VAL A 1 201 ? -3.704 -10.846 8.717 1.00 64.62 201 VAL A CA 1
ATOM 1611 C C . VAL A 1 201 ? -3.727 -11.790 9.931 1.00 64.62 201 VAL A C 1
ATOM 1613 O O . VAL A 1 201 ? -2.941 -11.610 10.855 1.00 64.62 201 VAL A O 1
ATOM 1616 N N . ALA A 1 202 ? -4.523 -12.863 9.895 1.00 65.56 202 ALA A N 1
ATOM 1617 C CA . ALA A 1 202 ? -4.556 -13.897 10.936 1.00 65.56 202 ALA A CA 1
ATOM 1618 C C . ALA A 1 202 ? -3.230 -14.673 11.065 1.00 65.56 202 ALA A C 1
ATOM 1620 O O . ALA A 1 202 ? -2.974 -15.302 12.088 1.00 65.56 202 ALA A O 1
ATOM 1621 N N . HIS A 1 203 ? -2.370 -14.608 10.043 1.00 71.50 203 HIS A N 1
ATOM 1622 C CA . HIS A 1 203 ? -1.041 -15.220 10.063 1.00 71.50 203 HIS A CA 1
ATOM 1623 C C . HIS A 1 203 ? -0.028 -14.417 10.888 1.00 71.50 203 HIS A C 1
ATOM 1625 O O . HIS A 1 203 ? 1.030 -14.945 11.237 1.00 71.50 203 HIS A O 1
ATOM 1631 N N . PHE A 1 204 ? -0.316 -13.148 11.196 1.00 78.69 204 PHE A N 1
ATOM 1632 C CA . PHE A 1 204 ? 0.583 -12.342 12.010 1.00 78.69 204 PHE A CA 1
ATOM 1633 C C . PHE A 1 204 ? 0.375 -12.681 13.489 1.00 78.69 204 PHE A C 1
ATOM 1635 O O . PHE A 1 204 ? -0.760 -12.700 13.966 1.00 78.69 204 PHE A O 1
ATOM 1642 N N . PRO A 1 205 ? 1.460 -12.934 14.241 1.00 81.19 205 PRO A N 1
ATOM 1643 C CA . PRO A 1 205 ? 1.359 -13.132 15.671 1.00 81.19 205 PRO A CA 1
ATOM 1644 C C . PRO A 1 205 ? 0.957 -11.816 16.348 1.00 81.19 205 PRO A C 1
ATOM 1646 O O . PRO A 1 205 ? 1.159 -10.738 15.770 1.00 81.19 205 PRO A O 1
ATOM 1649 N N . PRO A 1 206 ? 0.478 -11.880 17.599 1.00 83.12 206 PRO A N 1
ATOM 1650 C CA . PRO A 1 206 ? 0.147 -10.687 18.350 1.00 83.12 206 PRO A CA 1
ATOM 1651 C C . PRO A 1 206 ? 1.312 -9.705 18.441 1.00 83.12 206 PRO A C 1
ATOM 1653 O O . PRO A 1 206 ? 2.471 -10.122 18.531 1.00 83.12 206 PRO A O 1
ATOM 1656 N N . LEU A 1 207 ? 1.019 -8.403 18.495 1.00 80.94 207 LEU A N 1
ATOM 1657 C CA . LEU A 1 207 ? 2.052 -7.351 18.538 1.00 80.94 207 LEU A CA 1
ATOM 1658 C C . LEU A 1 207 ? 3.077 -7.525 19.668 1.00 80.94 207 LEU A C 1
ATOM 1660 O O . LEU A 1 207 ? 4.239 -7.156 19.514 1.00 80.94 207 LEU A O 1
ATOM 1664 N N . SER A 1 208 ? 2.678 -8.120 20.796 1.00 80.75 208 SER A N 1
ATOM 1665 C CA . SER A 1 208 ? 3.573 -8.416 21.924 1.00 80.75 208 SER A CA 1
ATOM 1666 C C . SER A 1 208 ? 4.697 -9.401 21.581 1.00 80.75 208 SER A C 1
ATOM 1668 O O . SER A 1 208 ? 5.688 -9.470 22.306 1.00 80.75 208 SER A O 1
ATOM 1670 N N . GLN A 1 209 ? 4.562 -10.151 20.486 1.00 85.06 209 GLN A N 1
ATOM 1671 C CA . GLN A 1 209 ? 5.546 -11.120 20.002 1.00 85.06 209 GLN A CA 1
ATOM 1672 C C . GLN A 1 209 ? 6.464 -10.546 18.912 1.00 85.06 209 GLN A C 1
ATOM 1674 O O . GLN A 1 209 ? 7.362 -11.242 18.436 1.00 85.06 209 GLN A O 1
ATOM 1679 N N . TRP A 1 210 ? 6.259 -9.294 18.491 1.00 83.62 210 TRP A N 1
ATOM 1680 C CA . TRP A 1 210 ? 7.044 -8.688 17.419 1.00 83.62 210 TRP A CA 1
ATOM 1681 C C . TRP A 1 210 ? 8.406 -8.241 17.954 1.00 83.62 210 TRP A C 1
ATOM 1683 O O . TRP A 1 210 ? 8.509 -7.349 18.795 1.00 83.62 210 TRP A O 1
ATOM 1693 N N . SER A 1 211 ? 9.481 -8.841 17.445 1.00 83.75 211 SER A N 1
ATOM 1694 C CA . SER A 1 211 ? 10.843 -8.356 17.673 1.00 83.75 211 SER A CA 1
ATOM 1695 C C . SER A 1 211 ? 11.204 -7.238 16.688 1.00 83.75 211 SER A C 1
ATOM 1697 O O . SER A 1 211 ? 10.628 -7.130 15.605 1.00 83.75 211 SER A O 1
ATOM 1699 N N . TRP A 1 212 ? 12.241 -6.452 16.995 1.00 76.50 212 TRP A N 1
ATOM 1700 C CA . TRP A 1 212 ? 12.817 -5.495 16.036 1.00 76.50 212 TRP A CA 1
ATOM 1701 C C . TRP A 1 212 ? 13.205 -6.148 14.703 1.00 76.50 212 TRP A C 1
ATOM 1703 O O . TRP A 1 212 ? 13.056 -5.542 13.647 1.00 76.50 212 TRP A O 1
ATOM 1713 N N . THR A 1 213 ? 13.656 -7.404 14.741 1.00 75.00 213 THR A N 1
ATOM 1714 C CA . THR A 1 213 ? 13.967 -8.178 13.535 1.00 75.00 213 THR A CA 1
ATOM 1715 C C . THR A 1 213 ? 12.714 -8.549 12.744 1.00 75.00 213 THR A C 1
ATOM 1717 O O . THR A 1 213 ? 12.733 -8.463 11.520 1.00 75.00 213 THR A O 1
ATOM 1720 N N . TYR A 1 214 ? 11.616 -8.882 13.426 1.00 74.69 214 TYR A N 1
ATOM 1721 C CA . TYR A 1 214 ? 10.329 -9.184 12.800 1.00 74.69 214 TYR A CA 1
ATOM 1722 C C . TYR A 1 214 ? 9.724 -7.959 12.103 1.00 74.69 214 TYR A C 1
ATOM 1724 O O . TYR A 1 214 ? 9.181 -8.071 11.011 1.00 74.69 214 TYR A O 1
ATOM 1732 N N . ILE A 1 215 ? 9.883 -6.771 12.692 1.00 71.06 215 ILE A N 1
ATOM 1733 C CA . ILE A 1 215 ? 9.420 -5.503 12.103 1.00 71.06 215 ILE A CA 1
ATOM 1734 C C . ILE A 1 215 ? 10.132 -5.205 10.774 1.00 71.06 215 ILE A C 1
ATOM 1736 O O . ILE A 1 215 ? 9.521 -4.666 9.853 1.00 71.06 215 ILE A O 1
ATOM 1740 N N . ILE A 1 216 ? 11.421 -5.544 10.674 1.00 66.56 216 ILE A N 1
ATOM 1741 C CA . ILE A 1 216 ? 12.238 -5.293 9.477 1.00 66.56 216 ILE A CA 1
ATOM 1742 C C . ILE A 1 216 ? 12.008 -6.373 8.411 1.00 66.56 216 ILE A C 1
ATOM 1744 O O . ILE A 1 216 ? 12.034 -6.076 7.219 1.00 66.56 216 ILE A O 1
ATOM 1748 N N . SER A 1 217 ? 11.779 -7.618 8.828 1.00 64.31 217 SER A N 1
ATOM 1749 C CA . SER A 1 217 ? 11.522 -8.747 7.936 1.00 64.31 217 SER A CA 1
ATOM 1750 C C . SER A 1 217 ? 10.500 -9.689 8.575 1.00 64.31 217 SER A C 1
ATOM 1752 O O . SER A 1 217 ? 10.893 -10.606 9.298 1.00 64.31 217 SER A O 1
ATOM 1754 N N . PRO A 1 218 ? 9.197 -9.513 8.294 1.00 53.88 218 PRO A N 1
ATOM 1755 C CA . PRO A 1 218 ? 8.148 -10.380 8.836 1.00 53.88 218 PRO A CA 1
ATOM 1756 C C . PRO A 1 218 ? 8.125 -11.788 8.207 1.00 53.88 218 PRO A C 1
ATOM 1758 O O . PRO A 1 218 ? 7.222 -12.571 8.481 1.00 53.88 218 PRO A O 1
ATOM 1761 N N . ILE A 1 219 ? 9.109 -12.128 7.368 1.00 49.78 219 ILE A N 1
ATOM 1762 C CA . ILE A 1 219 ? 9.220 -13.422 6.692 1.00 49.78 219 ILE A CA 1
ATOM 1763 C C . ILE A 1 219 ? 9.930 -14.421 7.618 1.00 49.78 219 ILE A C 1
ATOM 1765 O O . ILE A 1 219 ? 11.096 -14.225 7.972 1.00 49.78 219 ILE A O 1
ATOM 1769 N N . LYS A 1 220 ? 9.228 -15.499 7.972 1.00 44.47 220 LYS A N 1
ATOM 1770 C CA . LYS A 1 220 ? 9.816 -16.796 8.318 1.00 44.47 220 LYS A CA 1
ATOM 1771 C C . LYS A 1 220 ? 9.462 -17.796 7.232 1.00 44.47 220 LYS A C 1
ATOM 1773 O O . LYS A 1 220 ? 8.300 -17.748 6.776 1.00 44.47 220 LYS A O 1
#

Organism: NCBI:txid708437

Secondary structure (DSSP, 8-state):
-------HHHHHHHHHHHHHHHHHHHHHHHHHHSSTTSSHHHHHHHTTPPP-TTHHHHHHHHHHHHHHHHHHHHHHHHHHHHHHHHHHHHHHHHHTT--HHHHHHT-GGG---S---SS------HHHHHHHHHHHHHHHHHHTTS-HHHHHHHHHHHHHHHHHGGGS-GGGTTHHHHHHHHHHHHHHHHHHHHTSTTSTTTTSPPGGG--HHHHH----

pLDDT: mean 76.59, std 14.92, range [41.5, 95.94]

Sequence (220 aa):
MVANTLSTSHLILRYLHLSIVQTCVLALIVLMQDSLLRTPISCLLSIGIPNFLGLRLFAELVHAASFAIWLLCHMDTTFTFVTLLATDFHKLSIYFHFPEPILKLCDLVYYPPMFDFPYKKLGASQRMQRIAGLFGIFAASTFIHEYRVFLIIQPFAMLIEPYIIPLIPKSLGGGQLWVWAFSSLASYLFRVQCLAEDQMVAHFPPLSQWSWTYIISPIK